Protein AF-A0A2M7KFG4-F1 (afdb_monomer)

Foldseek 3Di:
DDKDKDWAADPDWFAAQPPGIQGTKIKMKDWWAWPVGDIFIFIFIGSRPCSVVLRCCLPPQLVVVQFFDWLLCLVVSLVVQCVSCVVVCPDDSSPRSSRRVSRRSLRSVCVVVVHDSCVVVPVPDPDDQDEDEGRCAPPDLVVVLVVVVVVVVVVHQEYEDEDNDQAVVVVQVSLVVNDVSSDLRGAYAYENPQDQHAHDPDRDRDDHPLSHPDYDHPDDDDDDDDDPDNDDPDPPDPPPPPPDPPDDDPDPPTIGID

Solvent-accessible surface area (backbone atoms only — not comparable to full-atom values): 15102 Å² total; per-residue (Å²): 90,50,75,50,70,44,78,47,74,45,100,56,78,33,30,49,61,70,81,45,78,30,55,33,34,19,40,34,40,31,40,40,34,31,81,83,75,48,73,10,58,14,50,40,69,36,77,57,65,59,37,70,60,26,50,46,46,36,62,70,59,47,45,69,73,44,50,69,38,66,58,67,50,58,66,61,50,51,53,48,52,53,60,73,41,40,95,79,35,92,38,71,56,47,43,49,38,51,47,12,50,51,39,10,47,52,40,33,52,23,63,75,66,75,42,63,61,58,53,80,76,68,50,90,56,97,73,78,93,64,58,51,76,50,58,48,51,82,53,55,68,70,61,46,53,54,52,51,52,53,45,45,75,73,68,44,53,22,40,31,43,42,34,44,50,87,34,35,63,60,43,52,52,49,51,48,55,49,43,65,70,59,54,83,82,43,46,38,30,44,34,26,73,56,45,82,50,31,36,71,95,42,98,47,78,76,83,74,69,92,80,50,76,46,74,80,20,74,82,79,84,85,80,92,87,84,79,79,83,76,88,63,89,69,82,84,71,84,74,77,76,75,81,69,82,80,76,84,71,93,72,83,74,75,44,36,30,60

pLDDT: mean 80.14, std 25.16, range [22.73, 98.56]

Sequence (258 aa):
MESTCYRVPLAEPLADSRHGVHTHFELVVVKVHTGHGRLGVGYTYPGGKGGRALHQVLVHDLAPALIGKAGDDIQGLWDFMNWHVHYVGRGGLAGFAVSALDLALWDLRAKVRDEPLWRLLGGAGKSVMTYAGLIDLHYPLERHLQAVARELARGHTGLKIKLGRECLEDDLARARAIRDFVGRDADFMVEANRDIVKSCGSGSQAAIPRDCSWDSASGAGKPSTNRVPSRSRGTWRPSVARLLPCSRRPGAYRWRLC

Nearest PDB structures (foldseek):
  5xd9-assembly1_A-2  TM=9.962E-01  e=5.989E-22  Vibrio sp. EJY3
  5xd8-assembly1_B  TM=9.961E-01  e=1.767E-21  Vibrio sp. EJY3
  5xd7-assembly1_A-2  TM=9.884E-01  e=1.510E-19  Vibrio sp. EJY3
  5xd8-assembly1_A  TM=9.900E-01  e=8.476E-18  Vibrio sp. EJY3
  3ck5-assembly1_A  TM=9.758E-01  e=5.910E-18  Streptomyces coelicolor A3(2)

Secondary structure (DSSP, 8-state):
-EEEEEEEEEEEEEEETTTEEEEEEEEEEEEEEBTTS-EEEEEE--SSSSHHHHHHIIIIIIHHHHTTSBSS-HHHHHHHHHHHTGGG-SSHHHHHHHHHHHHHHHHHHHHHHT--HHHHTT-S-S-----EE--BTT--HHHHHHHHHHHHHTT--EEEEE---S-HHHHHHHHHHHHHHTTTTSEEEEE-TT--PPBTTBSPPPPPPTT-SEES-SS--S-SS-------SS---------------S-----BB-

Structure (mmCIF, N/CA/C/O backbone):
data_AF-A0A2M7KFG4-F1
#
_entry.id   AF-A0A2M7KFG4-F1
#
loop_
_atom_site.group_PDB
_atom_site.id
_atom_site.type_symbol
_atom_site.label_atom_id
_atom_site.label_alt_id
_atom_site.label_comp_id
_atom_site.label_asym_id
_atom_site.label_entity_id
_atom_site.label_seq_id
_atom_site.pdbx_PDB_ins_code
_atom_site.Cartn_x
_atom_site.Cartn_y
_atom_site.Cartn_z
_atom_site.occupancy
_atom_site.B_iso_or_equiv
_atom_site.auth_seq_id
_atom_site.auth_comp_id
_atom_site.auth_asym_id
_atom_site.auth_atom_id
_atom_site.pdbx_PDB_model_num
ATOM 1 N N . MET A 1 1 ? -4.629 -1.067 22.058 1.00 90.31 1 MET A N 1
ATOM 2 C CA . MET A 1 1 ? -4.116 -0.974 20.663 1.00 90.31 1 MET A CA 1
ATOM 3 C C . MET A 1 1 ? -2.625 -1.298 20.626 1.00 90.31 1 MET A C 1
ATOM 5 O O . MET A 1 1 ? -1.903 -0.810 21.484 1.00 90.31 1 MET A O 1
ATOM 9 N N . GLU A 1 2 ? -2.155 -2.063 19.636 1.00 94.19 2 GLU A N 1
ATOM 10 C CA . GLU A 1 2 ? -0.726 -2.355 19.416 1.00 94.19 2 GLU A CA 1
ATOM 11 C C . GLU A 1 2 ? -0.285 -1.875 18.027 1.00 94.19 2 GLU A C 1
ATOM 13 O O . GLU A 1 2 ? -1.057 -1.922 17.067 1.00 94.19 2 GLU A O 1
ATOM 18 N N . SER A 1 3 ? 0.969 -1.443 17.894 1.00 96.56 3 SER A N 1
ATOM 19 C CA . SER A 1 3 ? 1.568 -1.092 16.606 1.00 96.56 3 SER A CA 1
ATOM 20 C C . SER A 1 3 ? 2.980 -1.661 16.519 1.00 96.56 3 SER A C 1
ATOM 22 O O . SER A 1 3 ? 3.713 -1.666 17.506 1.00 96.56 3 SER A O 1
ATOM 24 N N . THR A 1 4 ? 3.379 -2.148 15.348 1.00 97.81 4 THR A N 1
ATOM 25 C CA . THR A 1 4 ? 4.731 -2.669 15.116 1.00 97.81 4 THR A CA 1
ATOM 26 C C . THR A 1 4 ? 5.225 -2.236 13.748 1.00 97.81 4 THR A C 1
ATOM 28 O O . THR A 1 4 ? 4.506 -2.355 12.759 1.00 97.81 4 THR A O 1
ATOM 31 N N . CYS A 1 5 ? 6.462 -1.741 13.692 1.00 98.00 5 CYS A N 1
ATOM 32 C CA . CYS A 1 5 ? 7.136 -1.360 12.458 1.00 98.00 5 CYS A CA 1
ATOM 33 C C . CYS A 1 5 ? 8.184 -2.413 12.085 1.00 98.00 5 CYS A C 1
ATOM 35 O O . CYS A 1 5 ? 9.161 -2.611 12.807 1.00 98.00 5 CYS A O 1
ATOM 37 N N . TYR A 1 6 ? 8.006 -3.044 10.932 1.00 98.06 6 TYR A N 1
ATOM 38 C CA . TYR A 1 6 ? 8.938 -3.995 10.343 1.00 98.06 6 TYR A CA 1
ATOM 39 C C . TYR A 1 6 ? 9.753 -3.335 9.239 1.00 98.06 6 TYR A C 1
ATOM 41 O O . TYR A 1 6 ? 9.264 -2.467 8.517 1.00 98.06 6 TYR A O 1
ATOM 49 N N . ARG A 1 7 ? 10.986 -3.809 9.074 1.00 97.94 7 ARG A N 1
ATOM 50 C CA . ARG A 1 7 ? 11.840 -3.504 7.930 1.00 97.94 7 ARG A CA 1
ATOM 51 C C . ARG A 1 7 ? 12.059 -4.799 7.160 1.00 97.94 7 ARG A C 1
ATOM 53 O O . ARG A 1 7 ? 12.729 -5.696 7.663 1.00 97.94 7 ARG A O 1
ATOM 60 N N . VAL A 1 8 ? 11.465 -4.902 5.978 1.00 98.06 8 VAL A N 1
ATOM 61 C CA . VAL A 1 8 ? 11.432 -6.140 5.195 1.00 98.06 8 VAL A CA 1
ATOM 62 C C . VAL A 1 8 ? 12.410 -6.017 4.026 1.00 98.06 8 VAL A C 1
ATOM 64 O O . VAL A 1 8 ? 12.208 -5.145 3.175 1.00 98.06 8 VAL A O 1
ATOM 67 N N . PRO A 1 9 ? 13.483 -6.831 3.973 1.00 97.94 9 PRO A N 1
ATOM 68 C CA . PRO A 1 9 ? 14.440 -6.776 2.875 1.00 97.94 9 PRO A CA 1
ATOM 69 C C . PRO A 1 9 ? 13.782 -7.223 1.568 1.00 97.94 9 PRO A C 1
ATOM 71 O O . PRO A 1 9 ? 12.980 -8.157 1.549 1.00 97.94 9 PRO A O 1
ATOM 74 N N . LEU A 1 10 ? 14.134 -6.556 0.470 1.00 96.50 10 LEU A N 1
ATOM 75 C CA . LEU A 1 10 ? 13.794 -7.034 -0.865 1.00 96.50 10 LEU A CA 1
ATOM 76 C C . LEU A 1 10 ? 14.795 -8.118 -1.270 1.00 96.50 10 LEU A C 1
ATOM 78 O O . LEU A 1 10 ? 15.966 -8.053 -0.898 1.00 96.50 10 LEU A O 1
ATOM 82 N N . ALA A 1 11 ? 14.339 -9.093 -2.058 1.00 94.19 11 ALA A N 1
ATOM 83 C CA . ALA A 1 11 ? 15.216 -10.133 -2.602 1.00 94.19 11 ALA A CA 1
ATOM 84 C C . ALA A 1 11 ? 16.343 -9.540 -3.465 1.00 94.19 11 ALA A C 1
ATOM 86 O O . ALA A 1 11 ? 17.420 -10.117 -3.573 1.00 94.19 11 ALA A O 1
ATOM 87 N N . GLU A 1 12 ? 16.095 -8.369 -4.051 1.00 92.94 12 GLU A N 1
ATOM 88 C CA . GLU A 1 12 ? 17.056 -7.615 -4.837 1.00 92.94 12 GLU A CA 1
ATOM 89 C C . GLU A 1 12 ? 16.737 -6.113 -4.832 1.00 92.94 12 GLU A C 1
ATOM 91 O O . GLU A 1 12 ? 15.594 -5.729 -4.558 1.00 92.94 12 GLU A O 1
ATOM 96 N N . PRO A 1 13 ? 17.719 -5.246 -5.144 1.00 94.50 13 PRO A N 1
ATOM 97 C CA . PRO A 1 13 ? 17.475 -3.820 -5.293 1.00 94.50 13 PRO A CA 1
ATOM 98 C C . PRO A 1 13 ? 16.527 -3.508 -6.459 1.00 94.50 13 PRO A C 1
ATOM 100 O O . PRO A 1 13 ? 16.706 -4.006 -7.571 1.00 94.50 13 PRO A O 1
ATOM 103 N N . LEU A 1 14 ? 15.553 -2.636 -6.210 1.00 94.62 14 LEU A N 1
ATOM 104 C CA . LEU A 1 14 ? 14.582 -2.150 -7.194 1.00 94.62 14 LEU A CA 1
ATOM 105 C C . LEU A 1 14 ? 14.729 -0.640 -7.365 1.00 94.62 14 LEU A C 1
ATOM 107 O O . LEU A 1 14 ? 15.026 0.047 -6.393 1.00 94.62 14 LEU A O 1
ATOM 111 N N . ALA A 1 15 ? 14.510 -0.101 -8.562 1.00 92.75 15 ALA A N 1
ATOM 112 C CA . ALA A 1 15 ? 14.671 1.332 -8.801 1.00 92.75 15 ALA A CA 1
ATOM 113 C C . ALA A 1 15 ? 13.635 1.906 -9.769 1.00 92.75 15 ALA A C 1
ATOM 115 O O . ALA A 1 15 ? 13.220 1.252 -10.730 1.00 92.75 15 ALA A O 1
ATOM 116 N N . ASP A 1 16 ? 13.258 3.156 -9.515 1.00 90.50 16 ASP A N 1
ATOM 117 C CA . ASP A 1 16 ? 12.475 3.988 -10.423 1.00 90.50 16 ASP A CA 1
ATOM 118 C C . ASP A 1 16 ? 13.087 5.390 -10.556 1.00 90.50 16 ASP A C 1
ATOM 120 O O . ASP A 1 16 ? 14.100 5.701 -9.927 1.00 90.50 16 ASP A O 1
ATOM 124 N N . SER A 1 17 ? 12.483 6.232 -11.393 1.00 86.69 17 SER A N 1
ATOM 125 C CA . SER A 1 17 ? 13.057 7.518 -11.801 1.00 86.69 17 SER A CA 1
ATOM 126 C C . SER A 1 17 ? 13.076 8.579 -10.699 1.00 86.69 17 SER A C 1
ATOM 128 O O . SER A 1 17 ? 13.797 9.566 -10.816 1.00 86.69 17 SER A O 1
ATOM 130 N N . ARG A 1 18 ? 12.303 8.417 -9.613 1.00 87.75 18 ARG A N 1
ATOM 131 C CA . ARG A 1 18 ? 12.135 9.471 -8.592 1.00 87.75 18 ARG A CA 1
ATOM 132 C C . ARG A 1 18 ? 12.424 9.038 -7.167 1.00 87.75 18 ARG A C 1
ATOM 134 O O . ARG A 1 18 ? 12.812 9.874 -6.354 1.00 87.75 18 ARG A O 1
ATOM 141 N N . HIS A 1 19 ? 12.239 7.769 -6.841 1.00 90.38 19 HIS A N 1
ATOM 142 C CA . HIS A 1 19 ? 12.382 7.276 -5.473 1.00 90.38 19 HIS A CA 1
ATOM 143 C C . HIS A 1 19 ? 13.766 6.673 -5.193 1.00 90.38 19 HIS A C 1
ATOM 145 O O . HIS A 1 19 ? 14.098 6.420 -4.029 1.00 90.38 19 HIS A O 1
ATOM 151 N N . GLY A 1 20 ? 14.599 6.540 -6.232 1.00 90.88 20 GLY A N 1
ATOM 152 C CA . GLY A 1 20 ? 15.947 5.991 -6.151 1.00 90.88 20 GLY A CA 1
ATOM 153 C C . GLY A 1 20 ? 15.939 4.470 -6.016 1.00 90.88 20 GLY A C 1
ATOM 154 O O . GLY A 1 20 ? 15.022 3.796 -6.480 1.00 90.88 20 GLY A O 1
ATOM 155 N N . VAL A 1 21 ? 16.982 3.927 -5.385 1.00 94.12 21 VAL A N 1
ATOM 156 C CA . VAL A 1 21 ? 17.130 2.482 -5.175 1.00 94.12 21 VAL A CA 1
ATOM 157 C C . VAL A 1 21 ? 16.485 2.060 -3.853 1.00 94.12 21 VAL A C 1
ATOM 159 O O . VAL A 1 21 ? 16.851 2.533 -2.776 1.00 94.12 21 VAL A O 1
ATOM 162 N N . HIS A 1 22 ? 15.564 1.109 -3.937 1.00 95.94 22 HIS A N 1
ATOM 163 C CA . HIS A 1 22 ? 14.922 0.429 -2.825 1.00 95.94 22 HIS A CA 1
ATOM 164 C C . HIS A 1 22 ? 15.618 -0.904 -2.561 1.00 95.94 22 HIS A C 1
ATOM 166 O O . HIS A 1 22 ? 15.690 -1.758 -3.438 1.00 95.94 22 HIS A O 1
ATOM 172 N N . THR A 1 23 ? 16.092 -1.109 -1.335 1.00 97.00 23 THR A N 1
ATOM 173 C CA . THR A 1 23 ? 16.670 -2.390 -0.873 1.00 97.00 23 THR A CA 1
ATOM 174 C C . THR A 1 23 ? 15.774 -3.115 0.129 1.00 97.00 23 THR A C 1
ATOM 176 O O . THR A 1 23 ? 16.009 -4.263 0.489 1.00 97.00 23 THR A O 1
ATOM 179 N N . HIS A 1 24 ? 14.752 -2.423 0.618 1.00 97.88 24 HIS A N 1
ATOM 180 C CA . HIS A 1 24 ? 13.790 -2.890 1.600 1.00 97.88 24 HIS A CA 1
ATOM 181 C C . HIS A 1 24 ? 12.546 -2.004 1.516 1.00 97.88 24 HIS A C 1
ATOM 183 O O . HIS A 1 24 ? 12.608 -0.886 0.996 1.00 97.88 24 HIS A O 1
ATOM 189 N N . PHE A 1 25 ? 11.443 -2.473 2.084 1.00 97.81 25 PHE A N 1
ATOM 190 C CA . PHE A 1 25 ? 10.299 -1.631 2.415 1.00 97.81 25 PHE A CA 1
ATOM 191 C C . PHE A 1 25 ? 10.039 -1.685 3.920 1.00 97.81 25 PHE A C 1
ATOM 193 O O . PHE A 1 25 ? 10.549 -2.555 4.633 1.00 97.81 25 PHE A O 1
ATOM 200 N N . GLU A 1 26 ? 9.279 -0.723 4.421 1.00 98.25 26 GLU A N 1
ATOM 201 C CA . GLU A 1 26 ? 8.802 -0.740 5.797 1.00 98.25 26 GLU A CA 1
ATOM 202 C C . GLU A 1 26 ? 7.341 -1.194 5.797 1.00 98.25 26 GLU A C 1
ATOM 204 O O . GLU A 1 26 ? 6.572 -0.832 4.910 1.00 98.25 26 GLU A O 1
ATOM 209 N N . LEU A 1 27 ? 6.952 -1.992 6.785 1.00 98.56 27 LEU A N 1
ATOM 210 C CA . LEU A 1 27 ? 5.573 -2.425 6.987 1.00 98.56 27 LEU A CA 1
ATOM 211 C C . LEU A 1 27 ? 5.178 -2.057 8.407 1.00 98.56 27 LEU A C 1
ATOM 213 O O . LEU A 1 27 ? 5.772 -2.559 9.357 1.00 98.56 27 LEU A O 1
ATOM 217 N N . VAL A 1 28 ? 4.176 -1.200 8.560 1.00 98.44 28 VAL A N 1
ATOM 218 C CA . VAL A 1 28 ? 3.631 -0.877 9.878 1.00 98.44 28 VAL A CA 1
ATOM 219 C C . VAL A 1 28 ? 2.289 -1.557 10.032 1.00 98.44 28 VAL A C 1
ATOM 221 O O . VAL A 1 28 ? 1.363 -1.277 9.277 1.00 98.44 28 VAL A O 1
ATOM 224 N N . VAL A 1 29 ? 2.203 -2.455 11.008 1.00 98.56 29 VAL A N 1
ATOM 225 C CA . VAL A 1 29 ? 0.996 -3.210 11.347 1.00 98.56 29 VAL A CA 1
ATOM 226 C C . VAL A 1 29 ? 0.375 -2.597 12.594 1.00 98.56 29 VAL A C 1
ATOM 228 O O . VAL A 1 29 ? 1.083 -2.267 13.548 1.00 98.56 29 VAL A O 1
ATOM 231 N N . VAL A 1 30 ? -0.945 -2.448 12.587 1.00 98.19 30 VAL A N 1
ATOM 232 C CA . VAL A 1 30 ? -1.737 -1.965 13.718 1.00 98.19 30 VAL A CA 1
ATOM 233 C C . VAL A 1 30 ? -2.758 -3.023 14.091 1.00 98.19 30 VAL A C 1
ATOM 235 O O . VAL A 1 30 ? -3.491 -3.524 13.238 1.00 98.19 30 VAL A O 1
ATOM 238 N N . LYS A 1 31 ? -2.809 -3.349 15.379 1.00 97.94 31 LYS A N 1
ATOM 239 C CA . LYS A 1 31 ? -3.786 -4.254 15.970 1.00 97.94 31 LYS A CA 1
ATOM 240 C C . LYS A 1 31 ? -4.701 -3.480 16.903 1.00 97.94 31 LYS A C 1
ATOM 242 O O . LYS A 1 31 ? -4.252 -2.813 17.839 1.00 97.94 31 LYS A O 1
ATOM 247 N N . VAL A 1 32 ? -5.997 -3.587 16.658 1.00 96.44 32 VAL A N 1
ATOM 248 C CA . VAL A 1 32 ? -7.034 -2.922 17.442 1.00 96.44 32 VAL A CA 1
ATOM 249 C C . VAL A 1 32 ? -7.834 -3.983 18.177 1.00 96.44 32 VAL A C 1
ATOM 251 O O . VAL A 1 32 ? -8.450 -4.848 17.554 1.00 96.44 32 VAL A O 1
ATOM 254 N N . HIS A 1 33 ? -7.818 -3.913 19.504 1.00 95.06 33 HIS A N 1
ATOM 255 C CA . HIS A 1 33 ? -8.568 -4.821 20.356 1.00 95.06 33 HIS A CA 1
ATOM 256 C C . HIS A 1 33 ? -9.869 -4.152 20.780 1.00 95.06 33 HIS A C 1
ATOM 258 O O . HIS A 1 33 ? -9.944 -2.938 20.966 1.00 95.06 33 HIS A O 1
ATOM 264 N N . THR A 1 34 ? -10.910 -4.957 20.931 1.00 91.25 34 THR A N 1
ATOM 265 C CA . THR A 1 34 ? -12.163 -4.514 21.544 1.00 91.25 34 THR A CA 1
ATOM 266 C C . THR A 1 34 ? -12.280 -5.064 22.959 1.00 91.25 34 THR A C 1
ATOM 268 O O . THR A 1 34 ? -11.714 -6.116 23.263 1.00 91.25 34 THR A O 1
ATOM 271 N N . GLY A 1 35 ? -13.102 -4.426 23.795 1.00 86.62 35 GLY A N 1
ATOM 272 C CA . GLY A 1 35 ? -13.391 -4.913 25.153 1.00 86.62 35 GLY A CA 1
ATOM 273 C C . GLY A 1 35 ? -14.029 -6.310 25.215 1.00 86.62 35 GLY A C 1
ATOM 274 O O . GLY A 1 35 ? -14.057 -6.925 26.273 1.00 86.62 35 GLY A O 1
ATOM 275 N N . HIS A 1 36 ? -14.507 -6.841 24.084 1.00 83.12 36 HIS A N 1
ATOM 276 C CA . HIS A 1 36 ? -15.058 -8.196 23.962 1.00 83.12 36 HIS A CA 1
ATOM 277 C C . HIS A 1 36 ? -14.069 -9.193 23.330 1.00 83.12 36 HIS A C 1
ATOM 279 O O . HIS A 1 36 ? -14.477 -10.230 22.809 1.00 83.12 36 HIS A O 1
ATOM 285 N N . GLY A 1 37 ? -12.772 -8.867 23.306 1.00 88.88 37 GLY A N 1
ATOM 286 C CA . GLY A 1 37 ? -11.713 -9.766 22.837 1.00 88.88 37 GLY A CA 1
ATOM 287 C C . GLY A 1 37 ? -11.613 -9.935 21.315 1.00 88.88 37 GLY A C 1
ATOM 288 O O . GLY A 1 37 ? -10.827 -10.753 20.846 1.00 88.88 37 GLY A O 1
ATOM 289 N N . ARG A 1 38 ? -12.378 -9.179 20.511 1.00 93.50 38 ARG A N 1
ATOM 290 C CA . ARG A 1 38 ? -12.198 -9.149 19.044 1.00 93.50 38 ARG A CA 1
ATOM 291 C C . ARG A 1 38 ? -10.942 -8.366 18.665 1.00 93.50 38 ARG A C 1
ATOM 293 O O . ARG A 1 38 ? -10.623 -7.377 19.324 1.00 93.50 38 ARG A O 1
ATOM 300 N N . LEU A 1 39 ? -10.303 -8.787 17.572 1.00 96.50 39 LEU A N 1
ATOM 301 C CA . LEU A 1 39 ? -9.069 -8.215 17.031 1.00 96.50 39 LEU A CA 1
ATOM 302 C C . LEU A 1 39 ? -9.236 -7.808 15.560 1.00 96.50 39 LEU A C 1
ATOM 304 O O . LEU A 1 39 ? -9.535 -8.651 14.706 1.00 96.50 39 LEU A O 1
ATOM 308 N N . GLY A 1 40 ? -8.963 -6.534 15.286 1.00 97.25 40 GLY A N 1
ATOM 309 C CA . GLY A 1 40 ? -8.760 -5.967 13.954 1.00 97.25 40 GLY A CA 1
ATOM 310 C C . GLY A 1 40 ? -7.302 -5.786 13.631 1.00 97.25 40 GLY A C 1
ATOM 311 O O . GLY A 1 40 ? -6.529 -5.391 14.502 1.00 97.25 40 GLY A O 1
ATOM 312 N N . VAL A 1 41 ? -6.939 -6.022 12.381 1.00 98.44 41 VAL A N 1
ATOM 313 C CA . VAL A 1 41 ? -5.585 -5.839 11.881 1.00 98.44 41 VAL A CA 1
ATOM 314 C C . VAL A 1 41 ? -5.631 -4.962 10.643 1.00 98.44 41 VAL A C 1
ATOM 316 O O . VAL A 1 41 ? -6.318 -5.265 9.672 1.00 98.44 41 VAL A O 1
ATOM 319 N N . GLY A 1 42 ? -4.874 -3.877 10.684 1.00 98.44 42 GLY A N 1
ATOM 320 C CA . GLY A 1 42 ? -4.643 -2.997 9.550 1.00 98.44 42 GLY A CA 1
ATOM 321 C C . GLY A 1 42 ? -3.154 -2.771 9.359 1.00 98.44 42 GLY A C 1
ATOM 322 O O . GLY A 1 42 ? -2.337 -3.123 10.214 1.00 98.44 42 GLY A O 1
ATOM 323 N N . TYR A 1 43 ? -2.778 -2.221 8.212 1.00 98.56 43 TYR A N 1
ATOM 324 C CA . TYR A 1 43 ? -1.377 -1.978 7.906 1.00 98.56 43 TYR A CA 1
ATOM 325 C C . TYR A 1 43 ? -1.197 -0.831 6.920 1.00 98.56 43 TYR A C 1
ATOM 327 O O . TYR A 1 43 ? -2.122 -0.417 6.228 1.00 98.56 43 TYR A O 1
ATOM 335 N N . THR A 1 44 ? 0.028 -0.333 6.838 1.00 98.38 44 THR A N 1
ATOM 336 C CA . THR A 1 44 ? 0.476 0.568 5.779 1.00 98.38 44 THR A CA 1
ATOM 337 C C . THR A 1 44 ? 1.946 0.305 5.471 1.00 98.38 44 THR A C 1
ATOM 339 O O . THR A 1 44 ? 2.640 -0.326 6.273 1.00 98.38 44 THR A O 1
ATOM 342 N N . TYR A 1 45 ? 2.431 0.741 4.309 1.00 97.62 45 TYR A N 1
ATOM 343 C CA . TYR A 1 45 ? 3.785 0.408 3.866 1.00 97.62 45 TYR A CA 1
ATOM 344 C C . TYR A 1 45 ? 4.460 1.572 3.114 1.00 97.62 45 TYR A C 1
ATOM 346 O O . TYR A 1 45 ? 4.118 1.877 1.971 1.00 97.62 45 TYR A O 1
ATOM 354 N N . PRO A 1 46 ? 5.428 2.268 3.730 1.00 95.75 46 PRO A N 1
ATOM 355 C CA . PRO A 1 46 ? 6.333 3.130 2.987 1.00 95.75 46 PRO A CA 1
ATOM 356 C C . PRO A 1 46 ? 7.423 2.320 2.269 1.00 95.75 46 PRO A C 1
ATOM 358 O O . PRO A 1 46 ? 7.881 1.281 2.744 1.00 95.75 46 PRO A O 1
ATOM 361 N N . GLY A 1 47 ? 7.930 2.851 1.152 1.00 94.31 47 GLY A N 1
ATOM 362 C CA . GLY A 1 47 ? 8.996 2.237 0.343 1.00 94.31 47 GLY A CA 1
ATOM 363 C C . GLY A 1 47 ? 10.403 2.253 0.967 1.00 94.31 47 GLY A C 1
ATOM 364 O O . GLY A 1 47 ? 11.381 2.330 0.228 1.00 94.31 47 GLY A O 1
ATOM 365 N N . GLY A 1 48 ? 10.515 2.238 2.301 1.00 94.81 48 GLY A N 1
ATOM 366 C CA . GLY A 1 48 ? 11.785 2.194 3.043 1.00 94.81 48 GLY A CA 1
ATOM 367 C C . GLY A 1 48 ? 12.134 3.459 3.837 1.00 94.81 48 GLY A C 1
ATOM 368 O O . GLY A 1 48 ? 13.225 3.542 4.397 1.00 94.81 48 GLY A O 1
ATOM 369 N N . LYS A 1 49 ? 11.254 4.468 3.861 1.00 96.19 49 LYS A N 1
ATOM 370 C CA . LYS A 1 49 ? 11.457 5.717 4.612 1.00 96.19 49 LYS A CA 1
ATOM 371 C C . LYS A 1 49 ? 10.164 6.137 5.307 1.00 96.19 49 LYS A C 1
ATOM 373 O O . LYS A 1 49 ? 9.129 6.261 4.657 1.00 96.19 49 LYS A O 1
ATOM 378 N N . GLY A 1 50 ? 10.253 6.473 6.592 1.00 96.81 50 GLY A N 1
ATOM 379 C CA . GLY A 1 50 ? 9.165 7.098 7.352 1.00 96.81 50 GLY A CA 1
ATOM 380 C C . GLY A 1 50 ? 8.319 6.143 8.196 1.00 96.81 50 GLY A C 1
ATOM 381 O O . GLY A 1 50 ? 7.524 6.622 8.999 1.00 96.81 50 GLY A O 1
ATOM 382 N N . GLY A 1 51 ? 8.519 4.827 8.105 1.00 97.31 51 GLY A N 1
ATOM 383 C CA . GLY A 1 51 ? 7.798 3.820 8.888 1.00 97.31 51 GLY A CA 1
ATOM 384 C C . GLY A 1 51 ? 7.953 4.020 10.395 1.00 97.31 51 GLY A C 1
ATOM 385 O O . GLY A 1 51 ? 6.961 4.015 11.120 1.00 97.31 51 GLY A O 1
ATOM 386 N N . ARG A 1 52 ? 9.172 4.310 10.873 1.00 96.56 52 ARG A N 1
ATOM 387 C CA . ARG A 1 52 ? 9.406 4.640 12.294 1.00 96.56 52 ARG A CA 1
ATOM 388 C C . ARG A 1 52 ? 8.675 5.907 12.740 1.00 96.56 52 ARG A C 1
ATOM 390 O O . ARG A 1 52 ? 8.053 5.898 13.794 1.00 96.56 52 ARG A O 1
ATOM 397 N N . ALA A 1 53 ? 8.732 6.976 11.947 1.00 97.06 53 ALA A N 1
ATOM 398 C CA . ALA A 1 53 ? 8.070 8.241 12.273 1.00 97.06 53 ALA A CA 1
ATOM 399 C C . ALA A 1 53 ? 6.543 8.080 12.291 1.00 97.06 53 ALA A C 1
ATOM 401 O O . ALA A 1 53 ? 5.876 8.515 13.223 1.00 97.06 53 ALA A O 1
ATOM 402 N N . LEU A 1 54 ? 5.999 7.362 11.311 1.00 96.19 54 LEU A N 1
ATOM 403 C CA . LEU A 1 54 ? 4.596 6.974 11.278 1.00 96.19 54 LEU A CA 1
ATOM 404 C C . LEU A 1 54 ? 4.181 6.148 12.501 1.00 96.19 54 LEU A C 1
ATOM 406 O O . LEU A 1 54 ? 3.122 6.382 13.078 1.00 96.19 54 LEU A O 1
ATOM 410 N N . HIS A 1 55 ? 5.009 5.186 12.905 1.00 97.38 55 HIS A N 1
ATOM 411 C CA . HIS A 1 55 ? 4.747 4.381 14.091 1.00 97.38 55 HIS A CA 1
ATOM 412 C C . HIS A 1 55 ? 4.658 5.250 15.357 1.00 97.38 55 HIS A C 1
ATOM 414 O O . HIS A 1 55 ? 3.803 4.993 16.200 1.00 97.38 55 HIS A O 1
ATOM 420 N N . GLN A 1 56 ? 5.456 6.319 15.460 1.00 97.31 56 GLN A N 1
ATOM 421 C CA . GLN A 1 56 ? 5.338 7.273 16.569 1.00 97.31 56 GLN A CA 1
ATOM 422 C C . GLN A 1 56 ? 4.007 8.037 16.542 1.00 97.31 56 GLN A C 1
ATOM 424 O O . GLN A 1 56 ? 3.369 8.133 17.585 1.00 97.31 56 GLN A O 1
ATOM 429 N N . VAL A 1 57 ? 3.535 8.483 15.369 1.00 97.38 57 VAL A N 1
ATOM 430 C CA . VAL A 1 57 ? 2.208 9.125 15.233 1.00 97.38 57 VAL A CA 1
ATOM 431 C C . VAL A 1 57 ? 1.090 8.184 15.690 1.00 97.38 57 VAL A C 1
ATOM 433 O O . VAL A 1 57 ? 0.161 8.583 16.391 1.00 97.38 57 VAL A O 1
ATOM 436 N N . LEU A 1 58 ? 1.186 6.900 15.334 1.00 97.75 58 LEU A N 1
ATOM 437 C CA . LEU A 1 58 ? 0.229 5.893 15.788 1.00 97.75 58 LEU A CA 1
ATOM 438 C C . LEU A 1 58 ? 0.234 5.755 17.311 1.00 97.75 58 LEU A C 1
ATOM 440 O O . LEU A 1 58 ? -0.831 5.811 17.916 1.00 97.75 58 LEU A O 1
ATOM 444 N N . VAL A 1 59 ? 1.405 5.565 17.922 1.00 97.12 59 VAL A N 1
ATOM 445 C CA . VAL A 1 59 ? 1.536 5.267 19.358 1.00 97.12 59 VAL A CA 1
ATOM 446 C C . VAL A 1 59 ? 1.212 6.471 20.240 1.00 97.12 59 VAL A C 1
ATOM 448 O O . VAL A 1 59 ? 0.534 6.304 21.251 1.00 97.12 59 VAL A O 1
ATOM 451 N N . HIS A 1 60 ? 1.691 7.660 19.876 1.00 97.12 60 HIS A N 1
ATOM 452 C CA . HIS A 1 60 ? 1.636 8.833 20.747 1.00 97.12 60 HIS A CA 1
ATOM 453 C C . HIS A 1 60 ? 0.442 9.745 20.474 1.00 97.12 60 HIS A C 1
ATOM 455 O O . HIS A 1 60 ? -0.110 10.288 21.428 1.00 97.12 60 HIS A O 1
ATOM 461 N N . ASP A 1 61 ? 0.001 9.861 19.219 1.00 97.25 61 ASP A N 1
ATOM 462 C CA . ASP A 1 61 ? -1.049 10.819 18.857 1.00 97.25 61 ASP A CA 1
ATOM 463 C C . ASP A 1 61 ? -2.406 10.126 18.675 1.00 97.25 61 ASP A C 1
ATOM 465 O O . ASP A 1 61 ? -3.416 10.552 19.230 1.00 97.25 61 ASP A O 1
ATOM 469 N N . LEU A 1 62 ? -2.456 9.018 17.925 1.00 97.25 62 LEU A N 1
ATOM 470 C CA . LEU A 1 62 ? -3.733 8.390 17.561 1.00 97.25 62 LEU A CA 1
ATOM 471 C C . LEU A 1 62 ? -4.221 7.340 18.567 1.00 97.25 62 LEU A C 1
ATOM 473 O O . LEU A 1 62 ? -5.412 7.321 18.879 1.00 97.25 62 LEU A O 1
ATOM 477 N N . ALA A 1 63 ? -3.345 6.474 19.093 1.00 96.25 63 ALA A N 1
ATOM 478 C CA . ALA A 1 63 ? -3.755 5.418 20.027 1.00 96.25 63 ALA A CA 1
ATOM 479 C C . ALA A 1 63 ? -4.487 5.974 21.256 1.00 96.25 63 ALA A C 1
ATOM 481 O O . ALA A 1 63 ? -5.613 5.537 21.516 1.00 96.25 63 ALA A O 1
ATOM 482 N N . PRO A 1 64 ? -3.914 6.948 21.994 1.00 96.50 64 PRO A N 1
ATOM 483 C CA . PRO A 1 64 ? -4.527 7.439 23.224 1.00 96.50 64 PRO A CA 1
ATOM 484 C C . PRO A 1 64 ? -5.870 8.119 22.956 1.00 96.50 64 PRO A C 1
ATOM 486 O O . PRO A 1 64 ? -6.801 7.994 23.747 1.00 96.50 64 PRO A O 1
ATOM 489 N N . ALA A 1 65 ? -5.993 8.786 21.806 1.00 96.25 65 ALA A N 1
ATOM 490 C CA . ALA A 1 65 ? -7.208 9.471 21.397 1.00 96.25 65 ALA A CA 1
ATOM 491 C C . ALA A 1 65 ? -8.348 8.514 21.014 1.00 96.25 65 ALA A C 1
ATOM 493 O O . ALA A 1 65 ? -9.508 8.921 21.040 1.00 96.25 65 ALA A O 1
ATOM 494 N N . LEU A 1 66 ? -8.050 7.264 20.644 1.00 95.12 66 LEU A N 1
ATOM 495 C CA . LEU A 1 66 ? -9.043 6.286 20.190 1.00 95.12 66 LEU A CA 1
ATOM 496 C C . LEU A 1 66 ? -9.513 5.319 21.280 1.00 95.12 66 LEU A C 1
ATOM 498 O O . LEU A 1 66 ? -10.629 4.802 21.183 1.00 95.12 66 LEU A O 1
ATOM 502 N N . ILE A 1 67 ? -8.704 5.079 22.314 1.00 94.62 67 ILE A N 1
ATOM 503 C CA . ILE A 1 67 ? -9.065 4.181 23.419 1.00 94.62 67 ILE A CA 1
ATOM 504 C C . ILE A 1 67 ? -10.378 4.640 24.073 1.00 94.62 67 ILE A C 1
ATOM 506 O O . ILE A 1 67 ? -10.619 5.821 24.316 1.00 94.62 67 ILE A O 1
ATOM 510 N N . GLY A 1 68 ? -11.270 3.685 24.333 1.00 92.44 68 GLY A N 1
ATOM 511 C CA . GLY A 1 68 ? -12.572 3.909 24.957 1.00 92.44 68 GLY A CA 1
ATOM 512 C C . GLY A 1 68 ? -13.679 4.391 24.013 1.00 92.44 68 GLY A C 1
ATOM 513 O O . 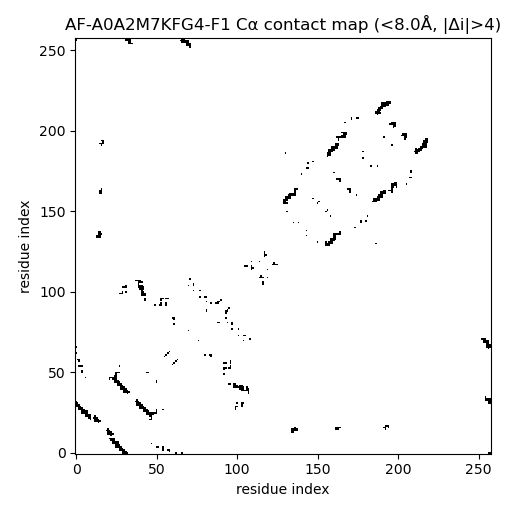GLY A 1 68 ? -14.856 4.345 24.404 1.00 92.44 68 GLY A O 1
ATOM 514 N N . LYS A 1 69 ? -13.355 4.801 22.776 1.00 92.69 69 LYS A N 1
ATOM 515 C CA . LYS A 1 69 ? -14.356 5.176 21.763 1.00 92.69 69 LYS A CA 1
ATOM 516 C C . LYS A 1 69 ? -15.099 3.957 21.225 1.00 92.69 69 LYS A C 1
ATOM 518 O O . LYS A 1 69 ? -14.586 2.839 21.243 1.00 92.69 69 LYS A O 1
ATOM 523 N N . ALA A 1 70 ? -16.320 4.184 20.747 1.00 89.25 70 ALA A N 1
ATOM 524 C CA . ALA A 1 70 ? -17.099 3.162 20.062 1.00 89.25 70 ALA A CA 1
ATOM 525 C C . ALA A 1 70 ? -16.521 2.914 18.657 1.00 89.25 70 ALA A C 1
ATOM 527 O O . ALA A 1 70 ? -16.258 3.866 17.927 1.00 89.25 70 ALA A O 1
ATOM 528 N N . GLY A 1 71 ? -16.286 1.649 18.308 1.00 86.12 71 GLY A N 1
ATOM 529 C CA . GLY A 1 71 ? -15.645 1.226 17.059 1.00 86.12 71 GLY A CA 1
ATOM 530 C C . GLY A 1 71 ? -16.609 0.891 15.920 1.00 86.12 71 GLY A C 1
ATOM 531 O O . GLY A 1 71 ? -16.169 0.367 14.899 1.00 86.12 71 GLY A O 1
ATOM 532 N N . ASP A 1 72 ? -17.913 1.099 16.102 1.00 87.19 72 ASP A N 1
ATOM 533 C CA . ASP A 1 72 ? -18.952 0.781 15.121 1.00 87.19 72 ASP A CA 1
ATOM 534 C C . ASP A 1 72 ? -19.179 1.912 14.107 1.00 87.19 72 ASP A C 1
ATOM 536 O O . ASP A 1 72 ? -19.564 1.622 12.973 1.00 87.19 72 ASP A O 1
ATOM 540 N N . ASP A 1 73 ? -18.872 3.165 14.456 1.00 94.69 73 ASP A N 1
ATOM 541 C CA . ASP A 1 73 ? -18.901 4.324 13.552 1.00 94.69 73 ASP A CA 1
ATOM 542 C C . ASP A 1 73 ? -17.522 4.613 12.932 1.00 94.69 73 ASP A C 1
ATOM 544 O O . ASP A 1 73 ? -16.802 5.528 13.332 1.00 94.69 73 ASP A O 1
ATOM 548 N N . ILE A 1 74 ? -17.139 3.805 11.938 1.00 96.31 74 ILE A N 1
ATOM 549 C CA . ILE A 1 74 ? -15.842 3.952 11.254 1.00 96.31 74 ILE A CA 1
ATOM 550 C C . ILE A 1 74 ? -15.699 5.323 10.577 1.00 96.31 74 ILE A C 1
ATOM 552 O O . ILE A 1 74 ? -14.628 5.913 10.661 1.00 96.31 74 ILE A O 1
ATOM 556 N N . GLN A 1 75 ? -16.758 5.859 9.955 1.00 97.12 75 GLN A N 1
ATOM 557 C CA . GLN A 1 75 ? -16.686 7.165 9.288 1.00 97.12 75 GLN A CA 1
ATOM 558 C C . GLN A 1 75 ? -16.446 8.283 10.308 1.00 97.12 75 GLN A C 1
ATOM 560 O O . GLN A 1 75 ? -15.538 9.089 10.122 1.00 97.12 75 GLN A O 1
ATOM 565 N N . GLY A 1 76 ? -17.190 8.289 11.418 1.00 98.12 76 GLY A N 1
ATOM 566 C CA . GLY A 1 76 ? -16.982 9.264 12.487 1.00 98.12 76 GLY A CA 1
ATOM 567 C C . GLY A 1 76 ? -15.597 9.156 13.130 1.00 98.12 76 GLY A C 1
ATOM 568 O O . GLY A 1 76 ? -14.985 10.177 13.443 1.00 98.12 76 GLY A O 1
ATOM 569 N N . LEU A 1 77 ? -15.056 7.941 13.283 1.00 97.62 77 LEU A N 1
ATOM 570 C CA . LEU A 1 77 ? -13.680 7.743 13.748 1.00 97.62 77 LEU A CA 1
ATOM 571 C C . LEU A 1 77 ? -12.646 8.235 12.733 1.00 97.62 77 LEU A C 1
ATOM 573 O O . LEU A 1 77 ? -11.656 8.844 13.134 1.00 97.62 77 LEU A O 1
ATOM 577 N N . TRP A 1 78 ? -12.869 8.009 11.439 1.00 98.06 78 TRP A N 1
ATOM 578 C CA . TRP A 1 78 ? -12.008 8.519 10.378 1.00 98.06 78 TRP A CA 1
ATOM 579 C C . TRP A 1 78 ? -11.979 10.052 10.373 1.00 98.06 78 TRP A C 1
ATOM 581 O O . TRP A 1 78 ? -10.896 10.644 10.389 1.00 98.06 78 TRP A O 1
ATOM 591 N N . ASP A 1 79 ? -13.144 10.701 10.437 1.00 98.06 79 ASP A N 1
ATOM 592 C CA . ASP A 1 79 ? -13.249 12.161 10.517 1.00 98.06 79 ASP A CA 1
ATOM 593 C C . ASP A 1 79 ? -12.573 12.688 11.789 1.00 98.06 79 ASP A C 1
ATOM 595 O O . ASP A 1 79 ? -11.755 13.609 11.729 1.00 98.06 79 ASP A O 1
ATOM 599 N N . PHE A 1 80 ? -12.843 12.056 12.936 1.00 98.31 80 PHE A N 1
ATOM 600 C CA . PHE A 1 80 ? -12.204 12.390 14.207 1.00 98.31 80 PHE A CA 1
ATOM 601 C C . PHE A 1 80 ? -10.679 12.326 14.112 1.00 98.31 80 PHE A C 1
ATOM 603 O O . PHE A 1 80 ? -10.016 13.285 14.499 1.00 98.31 80 PHE A O 1
ATOM 610 N N . MET A 1 81 ? -10.115 11.231 13.592 1.00 98.06 81 MET A N 1
ATOM 611 C CA . MET A 1 81 ? -8.665 11.071 13.477 1.00 98.06 81 MET A CA 1
ATOM 612 C C . MET A 1 81 ? -8.048 12.157 12.595 1.00 98.06 81 MET A C 1
ATOM 614 O O . MET A 1 81 ? -7.050 12.756 12.989 1.00 98.06 81 MET A O 1
ATOM 618 N N . ASN A 1 82 ? -8.648 12.449 11.436 1.00 97.94 82 ASN A N 1
ATOM 619 C CA . ASN A 1 82 ? -8.144 13.482 10.526 1.00 97.94 82 ASN A CA 1
ATOM 620 C C . ASN A 1 82 ? -8.155 14.877 11.164 1.00 97.94 82 ASN A C 1
ATOM 622 O O . ASN A 1 82 ? -7.197 15.631 10.990 1.00 97.94 82 ASN A O 1
ATOM 626 N N . TRP A 1 83 ? -9.203 15.213 11.921 1.00 98.25 83 TRP A N 1
ATOM 627 C CA . TRP A 1 83 ? -9.268 16.478 12.655 1.00 98.25 83 TRP A CA 1
ATOM 628 C C . TRP A 1 83 ? -8.312 16.521 13.846 1.00 98.25 83 TRP A C 1
ATOM 630 O O . TRP A 1 83 ? -7.690 17.553 14.087 1.00 98.25 83 TRP A O 1
ATOM 640 N N . HIS A 1 84 ? -8.149 15.402 14.553 1.00 98.19 84 HIS A N 1
ATOM 641 C CA . HIS A 1 84 ? -7.268 15.296 15.712 1.00 98.19 84 HIS A CA 1
ATOM 642 C C . HIS A 1 84 ? -5.813 15.626 15.358 1.00 98.19 84 HIS A C 1
ATOM 644 O O . HIS A 1 84 ? -5.157 16.374 16.075 1.00 98.19 84 HIS A O 1
ATOM 650 N N . VAL A 1 85 ? -5.334 15.139 14.208 1.00 97.50 85 VAL A N 1
ATOM 651 C CA . VAL A 1 85 ? -3.964 15.387 13.724 1.00 97.50 85 VAL A CA 1
ATOM 652 C C . VAL A 1 85 ? -3.889 16.501 12.676 1.00 97.50 85 VAL A C 1
ATOM 654 O O . VAL A 1 85 ? -2.877 16.632 11.993 1.00 97.50 85 VAL A O 1
ATOM 657 N N . HIS A 1 86 ? -4.935 17.321 12.522 1.00 97.62 86 HIS A N 1
ATOM 658 C CA . HIS A 1 86 ? -5.055 18.262 11.402 1.00 97.62 86 HIS A CA 1
ATOM 659 C C . HIS A 1 86 ? -3.867 19.231 11.280 1.00 97.62 86 HIS A C 1
ATOM 661 O O . HIS A 1 86 ? -3.404 19.484 10.168 1.00 97.62 86 HIS A O 1
ATOM 667 N N . TYR A 1 87 ? -3.347 19.744 12.403 1.00 97.12 87 TYR A N 1
ATOM 668 C CA . TYR A 1 87 ? -2.242 20.715 12.409 1.00 97.12 87 TYR A CA 1
ATOM 669 C C . TYR A 1 87 ? -0.935 20.150 11.825 1.00 97.12 87 TYR A C 1
ATOM 671 O O . TYR A 1 87 ? -0.166 20.882 11.210 1.00 97.12 87 TYR A O 1
ATOM 679 N N . VAL A 1 88 ? -0.712 18.841 11.973 1.00 94.50 88 VAL A N 1
ATOM 680 C CA . VAL A 1 88 ? 0.481 18.116 11.494 1.00 94.50 88 VAL A CA 1
ATOM 681 C C . VAL A 1 88 ? 0.155 17.115 10.375 1.00 94.50 88 VAL A C 1
ATOM 683 O O . VAL A 1 88 ? 0.983 16.282 10.009 1.00 94.50 88 VAL A O 1
ATOM 686 N N . GLY A 1 89 ? -1.070 17.172 9.848 1.00 91.94 89 GLY A N 1
ATOM 687 C CA . GLY A 1 89 ? -1.635 16.188 8.933 1.00 91.94 89 GLY A CA 1
ATOM 688 C C . GLY A 1 89 ? -1.903 16.746 7.540 1.00 91.94 89 GLY A C 1
ATOM 689 O O . GLY A 1 89 ? -1.029 17.336 6.911 1.00 91.94 89 GLY A O 1
ATOM 690 N N . ARG A 1 90 ? -3.125 16.521 7.034 1.00 91.00 90 ARG A N 1
ATOM 691 C CA . ARG A 1 90 ? -3.549 16.845 5.651 1.00 91.00 90 ARG A CA 1
ATOM 692 C C . ARG A 1 90 ? -2.778 16.057 4.579 1.00 91.00 90 ARG A C 1
ATOM 694 O O . ARG A 1 90 ? -2.535 16.543 3.476 1.00 91.00 90 ARG A O 1
ATOM 701 N N . GLY A 1 91 ? -2.422 14.818 4.914 1.00 91.44 91 GLY A N 1
ATOM 702 C CA . GLY A 1 91 ? -1.635 13.906 4.089 1.00 91.44 91 GLY A CA 1
ATOM 703 C C . GLY A 1 91 ? -0.393 13.419 4.831 1.00 91.44 91 GLY A C 1
ATOM 704 O O . GLY A 1 91 ? -0.380 13.348 6.060 1.00 91.44 91 GLY A O 1
ATOM 705 N N . GLY A 1 92 ? 0.647 13.061 4.075 1.00 94.06 92 GLY A N 1
ATOM 706 C CA . GLY A 1 92 ? 1.940 12.658 4.630 1.00 94.06 92 GLY A CA 1
ATOM 707 C C . GLY A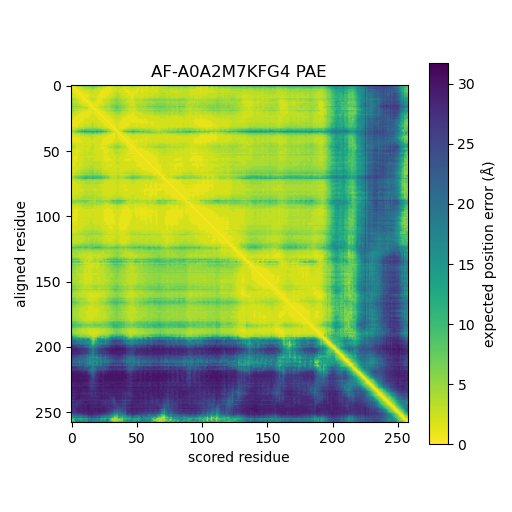 1 92 ? 1.848 11.480 5.606 1.00 94.06 92 GLY A C 1
ATOM 708 O O . GLY A 1 92 ? 1.007 10.594 5.455 1.00 94.06 92 GLY A O 1
ATOM 709 N N . LEU A 1 93 ? 2.716 11.480 6.621 1.00 95.56 93 LEU A N 1
ATOM 710 C CA . LEU A 1 93 ? 2.804 10.400 7.612 1.00 95.56 93 LEU A CA 1
ATOM 711 C C . LEU A 1 93 ? 1.497 10.206 8.392 1.00 95.56 93 LEU A C 1
ATOM 713 O O . LEU A 1 93 ? 1.085 9.070 8.614 1.00 95.56 93 LEU A O 1
ATOM 717 N N . ALA A 1 94 ? 0.810 11.296 8.743 1.00 96.25 94 ALA A N 1
ATOM 718 C CA . ALA A 1 94 ? -0.475 11.228 9.431 1.00 96.25 94 ALA A CA 1
ATOM 719 C C . ALA A 1 94 ? -1.532 10.495 8.589 1.00 96.25 94 ALA A C 1
ATOM 721 O O . ALA A 1 94 ? -2.235 9.629 9.099 1.00 96.25 94 ALA A O 1
ATOM 722 N N . GLY A 1 95 ? -1.596 10.764 7.280 1.00 97.62 95 GLY A N 1
ATOM 723 C CA . GLY A 1 95 ? -2.524 10.073 6.378 1.00 97.62 95 GLY A CA 1
ATOM 724 C C . GLY A 1 95 ? -2.275 8.562 6.298 1.00 97.62 95 GLY A C 1
ATOM 725 O O . GLY A 1 95 ? -3.221 7.772 6.325 1.00 97.62 95 GLY A O 1
ATOM 726 N N . PHE A 1 96 ? -1.008 8.138 6.264 1.00 98.19 96 PHE A N 1
ATOM 727 C CA . PHE A 1 96 ? -0.666 6.713 6.313 1.00 98.19 96 PHE A CA 1
ATOM 728 C C . PHE A 1 96 ? -1.060 6.084 7.666 1.00 98.19 96 PHE A C 1
ATOM 730 O O . PHE A 1 96 ? -1.548 4.953 7.685 1.00 98.19 96 PHE A O 1
ATOM 737 N N . ALA A 1 97 ? -0.880 6.800 8.783 1.00 97.94 97 ALA A N 1
ATOM 738 C CA . ALA A 1 97 ? -1.246 6.325 10.119 1.00 97.94 97 ALA A CA 1
ATOM 739 C C . ALA A 1 97 ? -2.766 6.130 10.251 1.00 97.94 97 ALA A C 1
ATOM 741 O O . ALA A 1 97 ? -3.223 5.061 10.661 1.00 97.94 97 ALA A O 1
ATOM 742 N N . VAL A 1 98 ? -3.548 7.120 9.807 1.00 98.06 98 VAL A N 1
ATOM 743 C CA . VAL A 1 98 ? -5.016 7.032 9.742 1.00 98.06 98 VAL A CA 1
ATOM 744 C C . VAL A 1 98 ? -5.458 5.855 8.872 1.00 98.06 98 VAL A C 1
ATOM 746 O O . VAL A 1 98 ? -6.350 5.112 9.268 1.00 98.06 98 VAL A O 1
ATOM 749 N N . SER A 1 99 ? -4.801 5.629 7.730 1.00 98.31 99 SER A N 1
ATOM 750 C CA . SER A 1 99 ? -5.127 4.511 6.831 1.00 98.31 99 SER A CA 1
ATOM 751 C C . SER A 1 99 ? -4.936 3.145 7.500 1.00 98.31 99 SER A C 1
ATOM 753 O O . SER A 1 99 ? -5.785 2.268 7.364 1.00 98.31 99 SER A O 1
ATOM 755 N N . ALA A 1 100 ? -3.847 2.956 8.254 1.00 98.44 100 ALA A N 1
ATOM 756 C CA . ALA A 1 100 ? -3.598 1.696 8.956 1.00 98.44 100 ALA A CA 1
ATOM 757 C C . ALA A 1 100 ? -4.666 1.412 10.029 1.00 98.44 100 ALA A C 1
ATOM 759 O O . ALA A 1 100 ? -5.081 0.266 10.197 1.00 98.44 100 ALA A O 1
ATOM 760 N N . LEU A 1 101 ? -5.134 2.448 10.730 1.00 97.69 101 LEU A N 1
ATOM 761 C CA . LEU A 1 101 ? -6.205 2.327 11.720 1.00 97.69 101 LEU A CA 1
ATOM 762 C C . LEU A 1 101 ? -7.569 2.077 11.078 1.00 97.69 101 LEU A C 1
ATOM 764 O O . LEU A 1 101 ? -8.288 1.187 11.526 1.00 97.69 101 LEU A O 1
ATOM 768 N N . ASP A 1 102 ? -7.904 2.805 10.014 1.00 97.81 102 ASP A N 1
ATOM 769 C CA . ASP A 1 102 ? -9.145 2.610 9.259 1.00 97.81 102 ASP A CA 1
ATOM 770 C C . ASP A 1 102 ? -9.273 1.162 8.759 1.00 97.81 102 ASP A C 1
ATOM 772 O O . ASP A 1 102 ? -10.288 0.507 9.001 1.00 97.81 102 ASP A O 1
ATOM 776 N N . LEU A 1 103 ? -8.201 0.601 8.186 1.00 98.31 103 LEU A N 1
ATOM 777 C CA . LEU A 1 103 ? -8.167 -0.803 7.769 1.00 98.31 103 LEU A CA 1
ATOM 778 C C . LEU A 1 103 ? -8.399 -1.776 8.934 1.00 98.31 103 LEU A C 1
ATOM 780 O O . LEU A 1 103 ? -9.141 -2.744 8.773 1.00 98.31 103 LEU A O 1
ATOM 784 N N . ALA A 1 104 ? -7.824 -1.516 10.113 1.00 98.00 104 ALA A N 1
ATOM 785 C CA . ALA A 1 104 ? -8.038 -2.359 11.290 1.00 98.00 104 ALA A CA 1
ATOM 786 C C . ALA A 1 104 ? -9.501 -2.329 11.767 1.00 98.00 104 ALA A C 1
ATOM 788 O O . ALA A 1 104 ? -10.045 -3.354 12.188 1.00 98.00 104 ALA A O 1
ATOM 789 N N . LEU A 1 105 ? -10.156 -1.168 11.677 1.00 97.19 105 LEU A N 1
ATOM 790 C CA . LEU A 1 105 ? -11.574 -1.015 12.002 1.00 97.19 105 LEU A CA 1
ATOM 791 C C . LEU A 1 105 ? -12.469 -1.730 10.979 1.00 97.19 105 LEU A C 1
ATOM 793 O O . LEU A 1 105 ? -13.450 -2.376 11.359 1.00 97.19 105 LEU A O 1
ATOM 797 N N . TRP A 1 106 ? -12.127 -1.670 9.690 1.00 97.88 106 TRP A N 1
ATOM 798 C CA . TRP A 1 106 ? -12.844 -2.403 8.644 1.00 97.88 106 TRP A CA 1
ATOM 799 C C . TRP A 1 106 ? -12.679 -3.916 8.765 1.00 97.88 106 TRP A C 1
ATOM 801 O O . TRP A 1 106 ? -13.659 -4.642 8.593 1.00 97.88 106 TRP A O 1
ATOM 811 N N . ASP A 1 107 ? -11.487 -4.393 9.119 1.00 98.00 107 ASP A N 1
ATOM 812 C CA . ASP A 1 107 ? -11.241 -5.804 9.420 1.00 98.00 107 ASP A CA 1
ATOM 813 C C . ASP A 1 107 ? -12.072 -6.275 10.629 1.00 98.00 107 ASP A C 1
ATOM 815 O O . ASP A 1 107 ? -12.733 -7.313 10.561 1.00 98.00 107 ASP A O 1
ATOM 819 N N . LEU A 1 108 ? -12.157 -5.473 11.702 1.00 96.00 108 LEU A N 1
ATOM 820 C CA . LEU A 1 108 ? -13.084 -5.742 12.813 1.00 96.00 108 LEU A CA 1
ATOM 821 C C . LEU A 1 108 ? -14.525 -5.851 12.331 1.00 96.00 108 LEU A C 1
ATOM 823 O O . LEU A 1 108 ? -15.213 -6.809 12.675 1.00 96.00 108 LEU A O 1
ATOM 827 N N . ARG A 1 109 ? -14.992 -4.885 11.536 1.00 96.06 109 ARG A N 1
ATOM 828 C CA . ARG A 1 109 ? -16.367 -4.882 11.030 1.00 96.06 109 ARG A CA 1
ATOM 829 C C . ARG A 1 109 ? -16.653 -6.115 10.172 1.00 96.06 109 ARG A C 1
ATOM 831 O O . ARG A 1 109 ? -17.712 -6.714 10.343 1.00 96.06 109 ARG A O 1
ATOM 838 N N . ALA A 1 110 ? -15.725 -6.510 9.303 1.00 96.88 110 ALA A N 1
ATOM 839 C CA . ALA A 1 110 ? -15.812 -7.732 8.503 1.00 96.88 110 ALA A CA 1
ATOM 840 C C . ALA A 1 110 ? -15.943 -8.979 9.383 1.00 96.88 110 ALA A C 1
ATOM 842 O O . ALA A 1 110 ? -16.895 -9.744 9.235 1.00 96.88 110 ALA A O 1
ATOM 843 N N . LYS A 1 111 ? -15.055 -9.126 10.371 1.00 95.88 111 LYS A N 1
ATOM 844 C CA . LYS A 1 111 ? -15.054 -10.259 11.307 1.00 95.88 111 LYS A CA 1
ATOM 845 C C . LYS A 1 111 ? -16.292 -10.313 12.194 1.00 95.88 111 LYS A C 1
ATOM 847 O O . LYS A 1 111 ? -16.813 -11.392 12.443 1.00 95.88 111 LYS A O 1
ATOM 852 N N . VAL A 1 112 ? -16.776 -9.173 12.689 1.00 93.69 112 VAL A N 1
ATOM 853 C CA . VAL A 1 112 ? -17.988 -9.142 13.523 1.00 93.69 112 VAL A CA 1
ATOM 854 C C . VAL A 1 112 ? -19.228 -9.507 12.710 1.00 93.69 112 VAL A C 1
ATOM 856 O O . VAL A 1 112 ? -20.138 -10.141 13.238 1.00 93.69 112 VAL A O 1
ATOM 859 N N . ARG A 1 113 ? -19.262 -9.128 11.432 1.00 95.06 113 ARG A N 1
ATOM 860 C CA . ARG A 1 113 ? -20.369 -9.459 10.531 1.00 95.06 113 ARG A CA 1
ATOM 861 C C . ARG A 1 113 ? -20.261 -10.843 9.898 1.00 95.06 113 ARG A C 1
ATOM 863 O O . ARG A 1 113 ? -21.222 -11.253 9.262 1.00 95.06 113 ARG A O 1
ATOM 870 N N . ASP A 1 114 ? -19.131 -11.525 10.064 1.00 96.44 114 ASP A N 1
ATOM 871 C CA . ASP A 1 114 ? -18.811 -12.766 9.354 1.00 96.44 114 ASP A CA 1
ATOM 872 C C . ASP A 1 114 ? -18.979 -12.620 7.826 1.00 96.44 114 ASP A C 1
ATOM 874 O O . ASP A 1 114 ? -19.535 -13.463 7.125 1.00 96.44 114 ASP A O 1
ATOM 878 N N . GLU A 1 115 ? -18.530 -11.476 7.297 1.00 96.75 115 GLU A N 1
ATOM 879 C CA . GLU A 1 115 ? -18.651 -11.131 5.882 1.00 96.75 115 GLU A CA 1
ATOM 880 C C . GLU A 1 115 ? -17.290 -10.724 5.305 1.00 96.75 115 GLU A C 1
ATOM 882 O O . GLU A 1 115 ? -16.568 -9.931 5.914 1.00 96.75 115 GLU A O 1
ATOM 887 N N . PRO A 1 116 ? -16.931 -11.188 4.094 1.00 96.69 116 PRO A N 1
ATOM 888 C CA . PRO A 1 116 ? -15.718 -10.727 3.439 1.00 96.69 116 PRO A CA 1
ATOM 889 C C . PRO A 1 116 ? -15.841 -9.248 3.045 1.00 96.69 116 PRO A C 1
ATOM 891 O O . PRO A 1 116 ? -16.899 -8.789 2.606 1.00 96.69 116 PRO A O 1
ATOM 894 N N . LEU A 1 117 ? -14.727 -8.514 3.122 1.00 96.06 117 LEU A N 1
ATOM 895 C CA . LEU A 1 117 ? -14.697 -7.062 2.910 1.00 96.06 117 LEU A CA 1
ATOM 896 C C . LEU A 1 117 ? -15.305 -6.629 1.562 1.00 96.06 117 LEU A C 1
ATOM 898 O O . LEU A 1 117 ? -16.032 -5.644 1.511 1.00 96.06 117 LEU A O 1
ATOM 902 N N . TRP A 1 118 ? -15.093 -7.388 0.480 1.00 96.25 118 TRP A N 1
ATOM 903 C CA . TRP A 1 118 ? -15.648 -7.060 -0.842 1.00 96.25 118 TRP A CA 1
ATOM 904 C C . TRP A 1 118 ? -17.186 -7.018 -0.869 1.00 96.25 118 TRP A C 1
ATOM 906 O O . TRP A 1 118 ? -17.754 -6.261 -1.655 1.00 96.25 118 TRP A O 1
ATOM 916 N N . ARG A 1 119 ? -17.871 -7.786 -0.005 1.00 96.56 119 ARG A N 1
ATOM 917 C CA . ARG A 1 119 ? -19.335 -7.708 0.145 1.00 96.56 119 ARG A CA 1
ATOM 918 C C . ARG A 1 119 ? -19.741 -6.454 0.898 1.00 96.56 119 ARG A C 1
ATOM 920 O O . ARG A 1 119 ? -20.627 -5.738 0.441 1.00 96.56 119 ARG A O 1
ATOM 927 N N . LEU A 1 120 ? -19.040 -6.150 1.990 1.00 95.25 120 LEU A N 1
ATOM 928 C CA . LEU A 1 120 ? -19.281 -4.940 2.777 1.00 95.25 120 LEU A CA 1
ATOM 929 C C . LEU A 1 120 ? -19.053 -3.656 1.970 1.00 95.25 120 LEU A C 1
ATOM 931 O O . LEU A 1 120 ? -19.743 -2.666 2.195 1.00 95.25 120 LEU A O 1
ATOM 935 N N . LEU A 1 121 ? -18.122 -3.682 1.012 1.00 94.56 121 LEU A N 1
ATOM 936 C CA . LEU A 1 121 ? -17.809 -2.563 0.118 1.00 94.56 121 LEU A CA 1
ATOM 937 C C . LEU A 1 121 ? -18.721 -2.476 -1.123 1.00 94.56 121 LEU A C 1
ATOM 939 O O . LEU A 1 121 ? -18.445 -1.699 -2.034 1.00 94.56 121 LEU A O 1
ATOM 943 N N . GLY A 1 122 ? -19.809 -3.252 -1.176 1.00 95.00 122 GLY A N 1
ATOM 944 C CA . GLY A 1 122 ? -20.852 -3.130 -2.201 1.00 95.00 122 GLY A CA 1
ATOM 945 C C . GLY A 1 122 ? -21.028 -4.346 -3.111 1.00 95.00 122 GLY A C 1
ATOM 946 O O . GLY A 1 122 ? -21.984 -4.384 -3.878 1.00 95.00 122 GLY A O 1
ATOM 947 N N . GLY A 1 123 ? -20.160 -5.358 -3.030 1.00 95.38 123 GLY A N 1
ATOM 948 C CA . GLY A 1 123 ? -20.451 -6.685 -3.581 1.00 95.38 123 GLY A CA 1
ATOM 949 C C . GLY A 1 123 ? -20.462 -6.808 -5.109 1.00 95.38 123 GLY A C 1
ATOM 950 O O . GLY A 1 123 ? -20.978 -7.801 -5.614 1.00 95.38 123 GLY A O 1
ATOM 951 N N . ALA A 1 124 ? -19.897 -5.848 -5.850 1.00 93.75 124 ALA A N 1
ATOM 952 C CA . ALA A 1 124 ? -19.966 -5.817 -7.318 1.00 93.75 124 ALA A CA 1
ATOM 953 C C . ALA A 1 124 ? -19.319 -7.036 -8.010 1.00 93.75 124 ALA A C 1
ATOM 955 O O . ALA A 1 124 ? -19.695 -7.391 -9.124 1.00 93.75 124 ALA A O 1
ATOM 956 N N . GLY A 1 125 ? -18.355 -7.689 -7.360 1.00 92.75 125 GLY A N 1
ATOM 957 C CA . GLY A 1 125 ? -17.711 -8.891 -7.873 1.00 92.75 125 GLY A CA 1
ATOM 958 C C . GLY A 1 125 ? -16.736 -9.491 -6.867 1.00 92.75 125 GLY A C 1
ATOM 959 O O . GLY A 1 125 ? -16.209 -8.796 -6.001 1.00 92.75 125 GLY A O 1
ATOM 960 N N . LYS A 1 126 ? -16.497 -10.801 -6.992 1.00 93.44 126 LYS A N 1
ATOM 961 C CA . LYS A 1 126 ? -15.540 -11.557 -6.161 1.00 93.44 126 LYS A CA 1
ATOM 962 C C . LYS A 1 126 ? -14.128 -11.634 -6.760 1.00 93.44 126 LYS A C 1
ATOM 964 O O . LYS A 1 126 ? -13.246 -12.235 -6.158 1.00 93.44 126 LYS A O 1
ATOM 969 N N . SER A 1 127 ? -13.932 -11.080 -7.953 1.00 94.50 127 SER A N 1
ATOM 970 C CA . SER A 1 127 ? -12.678 -11.107 -8.708 1.00 94.50 127 SER A CA 1
ATOM 971 C C . SER A 1 127 ? -12.458 -9.773 -9.412 1.00 94.50 127 SER A C 1
ATOM 973 O O . SER A 1 127 ? -13.419 -9.097 -9.784 1.00 94.50 127 SER A O 1
ATOM 975 N N . VAL A 1 128 ? -11.192 -9.418 -9.617 1.00 93.19 128 VAL A N 1
ATOM 976 C CA . VAL A 1 128 ? -10.766 -8.199 -10.313 1.00 93.19 128 VAL A CA 1
ATOM 977 C C . VAL A 1 128 ? -9.700 -8.542 -11.347 1.00 93.19 128 VAL A C 1
ATOM 979 O O . VAL A 1 128 ? -8.997 -9.542 -11.206 1.00 93.19 128 VAL A O 1
ATOM 982 N N . MET A 1 129 ? -9.566 -7.699 -12.369 1.00 91.56 129 MET A N 1
ATOM 983 C CA . MET A 1 129 ? -8.415 -7.762 -13.269 1.00 91.56 129 MET A CA 1
ATOM 984 C C . MET A 1 129 ? -7.148 -7.377 -12.502 1.00 91.56 129 MET A C 1
ATOM 986 O O . MET A 1 129 ? -7.174 -6.459 -11.680 1.00 91.56 129 MET A O 1
ATOM 990 N N . THR A 1 130 ? -6.043 -8.068 -12.774 1.00 93.62 130 THR A N 1
ATOM 991 C CA . THR A 1 130 ? -4.742 -7.787 -12.156 1.00 93.62 130 THR A CA 1
ATOM 992 C C . THR A 1 130 ? -3.689 -7.546 -13.227 1.00 93.62 130 THR A C 1
ATOM 994 O O . THR A 1 130 ? -3.820 -8.002 -14.361 1.00 93.62 130 THR A O 1
ATOM 997 N N . TYR A 1 131 ? -2.640 -6.820 -12.859 1.00 94.38 131 TYR A N 1
ATOM 998 C CA . TYR A 1 131 ? -1.457 -6.644 -13.687 1.00 94.38 131 TYR A CA 1
ATOM 999 C C . TYR A 1 131 ? -0.209 -6.755 -12.814 1.00 94.38 131 TYR A C 1
ATOM 1001 O O . TYR A 1 131 ? -0.242 -6.373 -11.641 1.00 94.38 131 TYR A O 1
ATOM 1009 N N . ALA A 1 132 ? 0.893 -7.244 -13.379 1.00 94.88 132 ALA A N 1
ATOM 1010 C CA . ALA A 1 132 ? 2.177 -7.236 -12.696 1.00 94.88 132 ALA A CA 1
ATOM 1011 C C . ALA A 1 132 ? 2.843 -5.867 -12.884 1.00 94.88 132 ALA A C 1
ATOM 1013 O O . ALA A 1 132 ? 3.219 -5.479 -13.992 1.00 94.88 132 ALA A O 1
ATOM 1014 N N . GLY A 1 133 ? 2.936 -5.103 -11.796 1.00 91.94 133 GLY A N 1
ATOM 1015 C CA . GLY A 1 133 ? 3.683 -3.851 -11.758 1.00 91.94 133 GLY A CA 1
ATOM 1016 C C . GLY A 1 133 ? 5.138 -4.112 -11.399 1.00 91.94 133 GLY A C 1
ATOM 1017 O O . GLY A 1 133 ? 5.422 -4.590 -10.304 1.00 91.94 133 GLY A O 1
ATOM 1018 N N . LEU A 1 134 ? 6.050 -3.773 -12.303 1.00 88.44 134 LEU A N 1
ATOM 1019 C CA . LEU A 1 134 ? 7.483 -3.960 -12.115 1.00 88.44 134 LEU A CA 1
ATOM 1020 C C . LEU A 1 134 ? 8.155 -2.634 -11.701 1.00 88.44 134 LEU A C 1
ATOM 1022 O O . LEU A 1 134 ? 7.710 -1.546 -12.072 1.00 88.44 134 LEU A O 1
ATOM 1026 N N . ILE A 1 135 ? 9.220 -2.719 -10.895 1.00 86.75 135 ILE A N 1
ATOM 1027 C CA . ILE A 1 135 ? 10.090 -1.590 -10.504 1.00 86.75 135 ILE A CA 1
ATOM 1028 C C . ILE A 1 135 ? 11.484 -1.863 -11.088 1.00 86.75 135 ILE A C 1
ATOM 1030 O O . ILE A 1 135 ? 12.409 -2.297 -10.404 1.00 86.75 135 ILE A O 1
ATOM 1034 N N . ASP A 1 136 ? 11.581 -1.697 -12.402 1.00 85.44 136 ASP A N 1
ATOM 1035 C CA . ASP A 1 136 ? 12.563 -2.351 -13.272 1.00 85.44 136 ASP A CA 1
ATOM 1036 C C . ASP A 1 136 ? 13.385 -1.365 -14.113 1.00 85.44 136 ASP A C 1
ATOM 1038 O O . ASP A 1 136 ? 14.002 -1.761 -15.109 1.00 85.44 136 ASP A O 1
ATOM 1042 N N . LEU A 1 137 ? 13.393 -0.079 -13.736 1.00 90.44 137 LEU A N 1
ATOM 1043 C CA . LEU A 1 137 ? 13.853 1.003 -14.610 1.00 90.44 137 LEU A CA 1
ATOM 1044 C C . LEU A 1 137 ? 15.258 0.748 -15.163 1.00 90.44 137 LEU A C 1
ATOM 1046 O O . LEU A 1 137 ? 15.507 0.965 -16.349 1.00 90.44 137 LEU A O 1
ATOM 1050 N N . HIS A 1 138 ? 16.161 0.236 -14.327 1.00 88.50 138 HIS A N 1
ATOM 1051 C CA . HIS A 1 138 ? 17.565 0.000 -14.674 1.00 88.50 138 HIS A CA 1
ATOM 1052 C C . HIS A 1 138 ? 17.888 -1.448 -15.059 1.00 88.50 138 HIS A C 1
ATOM 1054 O O . HIS A 1 138 ? 19.060 -1.798 -15.180 1.00 88.50 138 HIS A O 1
ATOM 1060 N N . TYR A 1 139 ? 16.891 -2.309 -15.277 1.00 92.69 139 TYR A N 1
ATOM 1061 C CA . TYR A 1 139 ? 17.176 -3.661 -15.754 1.00 92.69 139 TYR A CA 1
ATOM 1062 C C . TYR A 1 139 ? 17.762 -3.626 -17.174 1.00 92.69 139 TYR A C 1
ATOM 1064 O O . TYR A 1 139 ? 17.230 -2.924 -18.048 1.00 92.69 139 TYR A O 1
ATOM 1072 N N . PRO A 1 140 ? 18.818 -4.414 -17.444 1.00 93.19 140 PRO A N 1
ATOM 1073 C CA . PRO A 1 140 ? 19.178 -4.775 -18.807 1.00 93.19 140 PRO A CA 1
ATOM 1074 C C . PRO A 1 140 ? 17.990 -5.447 -19.504 1.00 93.19 140 PRO A C 1
ATOM 1076 O O . PRO A 1 140 ? 17.188 -6.120 -18.851 1.00 93.19 140 PRO A O 1
ATOM 1079 N N . LEU A 1 141 ? 17.880 -5.283 -20.826 1.00 93.38 141 LEU A N 1
ATOM 1080 C CA . LEU A 1 141 ? 16.731 -5.779 -21.590 1.00 93.38 141 LEU A CA 1
ATOM 1081 C C . LEU A 1 141 ? 16.495 -7.280 -21.371 1.00 93.38 141 LEU A C 1
ATOM 1083 O O . LEU A 1 141 ? 15.374 -7.673 -21.077 1.00 93.38 141 LEU A O 1
ATOM 1087 N N . GLU A 1 142 ? 17.540 -8.104 -21.432 1.00 95.25 142 GLU A N 1
ATOM 1088 C CA . GLU A 1 142 ? 17.432 -9.555 -21.230 1.00 95.25 142 GLU A CA 1
ATOM 1089 C C . GLU A 1 142 ? 16.784 -9.912 -19.884 1.00 95.25 142 GLU A C 1
ATOM 1091 O O . GLU A 1 142 ? 15.805 -10.656 -19.824 1.00 95.25 142 GLU A O 1
ATOM 1096 N N . ARG A 1 143 ? 17.272 -9.307 -18.797 1.00 94.06 143 ARG A N 1
ATOM 1097 C CA . ARG A 1 143 ? 16.708 -9.484 -17.455 1.00 94.06 143 ARG A CA 1
ATOM 1098 C C . ARG A 1 143 ? 15.253 -9.021 -17.387 1.00 94.06 143 ARG A C 1
ATOM 1100 O O . ARG A 1 143 ? 14.443 -9.637 -16.696 1.00 94.06 143 ARG A O 1
ATOM 1107 N N . HIS A 1 144 ? 14.921 -7.940 -18.087 1.00 93.62 144 HIS A N 1
ATOM 1108 C CA . HIS A 1 144 ? 13.560 -7.428 -18.157 1.00 93.62 144 HIS A CA 1
ATOM 1109 C C . HIS A 1 144 ? 12.626 -8.445 -18.830 1.00 93.62 144 HIS A C 1
ATOM 1111 O O . HIS A 1 144 ? 11.580 -8.777 -18.274 1.00 93.62 144 HIS A O 1
ATOM 1117 N N . LEU A 1 145 ? 13.032 -9.005 -19.971 1.00 95.00 145 LEU A N 1
ATOM 1118 C CA . LEU A 1 145 ? 12.269 -10.040 -20.671 1.00 95.00 145 LEU A CA 1
ATOM 1119 C C . LEU A 1 145 ? 12.093 -11.296 -19.807 1.00 95.00 145 LEU A C 1
ATOM 1121 O O . LEU A 1 145 ? 10.996 -11.844 -19.747 1.00 95.00 145 LEU A O 1
ATOM 1125 N N . GLN A 1 146 ? 13.124 -11.705 -19.062 1.00 95.31 146 GLN A N 1
ATOM 1126 C CA . GLN A 1 146 ? 13.015 -12.808 -18.101 1.00 95.31 146 GLN A CA 1
ATOM 1127 C C . GLN A 1 146 ? 12.011 -12.506 -16.978 1.00 95.31 146 GLN A C 1
ATOM 1129 O O . GLN A 1 146 ? 11.229 -13.379 -16.607 1.00 95.31 146 GLN A O 1
ATOM 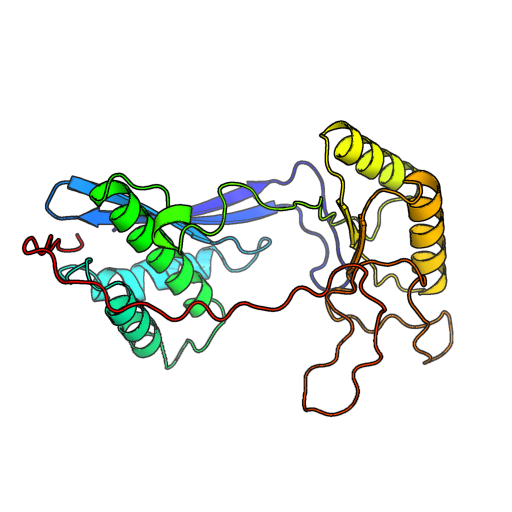1134 N N . ALA A 1 147 ? 12.013 -11.289 -16.424 1.00 94.06 147 ALA A N 1
ATOM 1135 C CA . ALA A 1 147 ? 11.052 -10.886 -15.395 1.00 94.06 147 ALA A CA 1
ATOM 1136 C C . ALA A 1 147 ? 9.616 -10.921 -15.928 1.00 94.06 147 ALA A C 1
ATOM 1138 O O . ALA A 1 147 ? 8.742 -11.523 -15.311 1.00 94.06 147 ALA A O 1
ATOM 1139 N N . VAL A 1 148 ? 9.403 -10.364 -17.115 1.00 94.12 148 VAL A N 1
ATOM 1140 C CA . VAL A 1 148 ? 8.114 -10.379 -17.807 1.00 94.12 148 VAL A CA 1
ATOM 1141 C C . VAL A 1 148 ? 7.643 -11.804 -18.101 1.00 94.12 148 VAL A C 1
ATOM 1143 O O . VAL A 1 148 ? 6.502 -12.143 -17.796 1.00 94.12 148 VAL A O 1
ATOM 1146 N N . ALA A 1 149 ? 8.522 -12.668 -18.615 1.00 94.75 149 ALA A N 1
ATOM 1147 C CA . ALA A 1 149 ? 8.205 -14.069 -18.874 1.00 94.75 149 ALA A CA 1
ATOM 1148 C C . ALA A 1 149 ? 7.763 -14.806 -17.600 1.00 94.75 149 ALA A C 1
ATOM 1150 O O . ALA A 1 149 ? 6.812 -15.585 -17.639 1.00 94.75 149 ALA A O 1
ATOM 1151 N N . ARG A 1 150 ? 8.410 -14.530 -16.456 1.00 95.38 150 ARG A N 1
ATOM 1152 C CA . ARG A 1 150 ? 8.013 -15.100 -15.159 1.00 95.38 150 ARG A CA 1
ATOM 1153 C C . ARG A 1 150 ? 6.609 -14.671 -14.743 1.00 95.38 150 ARG A C 1
ATOM 1155 O O . ARG A 1 150 ? 5.853 -15.507 -14.256 1.00 95.38 150 ARG A O 1
ATOM 1162 N N . GLU A 1 151 ? 6.247 -13.405 -14.931 1.00 95.19 151 GLU A N 1
ATOM 1163 C CA . GLU A 1 151 ? 4.910 -12.923 -14.562 1.00 95.19 151 GLU A CA 1
ATOM 1164 C C . GLU A 1 151 ? 3.820 -13.462 -15.500 1.00 95.19 151 GLU A C 1
ATOM 1166 O O . GLU A 1 151 ? 2.753 -13.863 -15.033 1.00 95.19 151 GLU A O 1
ATOM 1171 N N . LEU A 1 152 ? 4.106 -13.583 -16.800 1.00 92.94 152 LEU A N 1
ATOM 1172 C CA . LEU A 1 152 ? 3.207 -14.259 -17.743 1.00 92.94 152 LEU A CA 1
ATOM 1173 C C . LEU A 1 152 ? 3.004 -15.736 -17.368 1.00 92.94 152 LEU A C 1
ATOM 1175 O O . LEU A 1 152 ? 1.874 -16.219 -17.347 1.00 92.94 152 LEU A O 1
ATOM 1179 N N . ALA A 1 153 ? 4.075 -16.443 -16.990 1.00 95.19 153 ALA A N 1
ATOM 1180 C CA . ALA A 1 153 ? 3.998 -17.834 -16.539 1.00 95.19 153 ALA A CA 1
ATOM 1181 C C . ALA A 1 153 ? 3.198 -18.011 -15.231 1.00 95.19 153 ALA A C 1
ATOM 1183 O O . ALA A 1 153 ? 2.661 -19.088 -14.980 1.00 95.19 153 ALA A O 1
ATOM 1184 N N . ARG A 1 154 ? 3.072 -16.956 -14.411 1.00 95.44 154 ARG A N 1
ATOM 1185 C CA . ARG A 1 154 ? 2.193 -16.916 -13.227 1.00 95.44 154 ARG A CA 1
ATOM 1186 C C . ARG A 1 154 ? 0.720 -16.655 -13.564 1.00 95.44 154 ARG A C 1
ATOM 1188 O O . ARG A 1 154 ? -0.114 -16.662 -12.662 1.00 95.44 154 ARG A O 1
ATOM 1195 N N . GLY A 1 155 ? 0.395 -16.443 -14.840 1.00 94.38 155 GLY A N 1
ATOM 1196 C CA . GLY A 1 155 ? -0.966 -16.209 -15.322 1.00 94.38 155 GLY A CA 1
ATOM 1197 C C . GLY A 1 155 ? -1.383 -14.739 -15.348 1.00 94.38 155 GLY A C 1
ATOM 1198 O O . GLY A 1 155 ? -2.569 -14.456 -15.520 1.00 94.38 155 GLY A O 1
ATOM 1199 N N . HIS A 1 156 ? -0.452 -13.792 -15.183 1.00 94.19 156 HIS A N 1
ATOM 1200 C CA . HIS A 1 156 ? -0.774 -12.380 -15.370 1.00 94.19 156 HIS A CA 1
ATOM 1201 C C . HIS A 1 156 ? -1.030 -12.079 -16.848 1.00 94.19 156 HIS A C 1
ATOM 1203 O O . HIS A 1 156 ? -0.231 -12.421 -17.714 1.00 94.19 156 HIS A O 1
ATOM 1209 N N . THR A 1 157 ? -2.132 -11.386 -17.128 1.00 92.19 157 THR A N 1
ATOM 1210 C CA . THR A 1 157 ? -2.511 -10.949 -18.483 1.00 92.19 157 THR A CA 1
ATOM 1211 C C . THR A 1 157 ? -2.264 -9.460 -18.713 1.00 92.19 157 THR A C 1
ATOM 1213 O O . THR A 1 157 ? -2.551 -8.953 -19.791 1.00 92.19 157 THR A O 1
ATOM 1216 N N . GLY A 1 158 ? -1.755 -8.753 -17.703 1.00 93.69 158 GLY A N 1
ATOM 1217 C CA . GLY A 1 158 ? -1.416 -7.339 -17.773 1.00 93.69 158 GLY A CA 1
ATOM 1218 C C . GLY A 1 158 ? -0.068 -7.057 -17.127 1.00 93.69 158 GLY A C 1
ATOM 1219 O O . GLY A 1 158 ? 0.291 -7.682 -16.127 1.00 93.69 158 GLY A O 1
ATOM 1220 N N . LEU A 1 159 ? 0.670 -6.098 -17.680 1.00 94.00 159 LEU A N 1
ATOM 1221 C CA . LEU A 1 159 ? 2.022 -5.738 -17.258 1.00 94.00 159 LEU A CA 1
ATOM 1222 C C . LEU A 1 159 ? 2.183 -4.218 -17.208 1.00 94.00 159 LEU A C 1
ATOM 1224 O O . LEU A 1 159 ? 1.628 -3.502 -18.041 1.00 94.00 159 LEU A O 1
ATOM 1228 N N . LYS A 1 160 ? 2.982 -3.720 -16.263 1.00 94.38 160 LYS A N 1
ATOM 122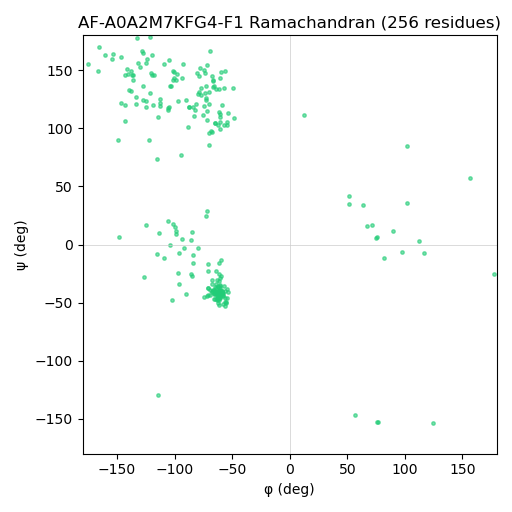9 C CA . LYS A 1 160 ? 3.393 -2.312 -16.213 1.00 94.38 160 LYS A CA 1
ATOM 1230 C C . LYS A 1 160 ? 4.890 -2.196 -15.960 1.00 94.38 160 LYS A C 1
ATOM 1232 O O . LYS A 1 160 ? 5.369 -2.726 -14.960 1.00 94.38 160 LYS A O 1
ATOM 1237 N N . ILE A 1 161 ? 5.582 -1.451 -16.818 1.00 93.19 161 ILE A N 1
ATOM 1238 C CA . ILE A 1 161 ? 7.031 -1.215 -16.726 1.00 93.19 161 ILE A CA 1
ATOM 1239 C C . ILE A 1 161 ? 7.338 0.227 -16.311 1.00 93.19 161 ILE A C 1
ATOM 1241 O O . ILE A 1 161 ? 6.539 1.138 -16.563 1.00 93.19 161 ILE A O 1
ATOM 1245 N N . LYS A 1 162 ? 8.508 0.459 -15.708 1.00 92.00 162 LYS A N 1
ATOM 1246 C CA . LYS A 1 162 ? 8.979 1.818 -15.402 1.00 92.00 162 LYS A CA 1
ATOM 1247 C C . LYS A 1 162 ? 9.554 2.492 -16.635 1.00 92.00 162 LYS A C 1
ATOM 1249 O O . LYS A 1 162 ? 10.215 1.828 -17.426 1.00 92.00 162 LYS A O 1
ATOM 1254 N N . LEU A 1 163 ? 9.352 3.800 -16.752 1.00 90.44 163 LEU A N 1
ATOM 1255 C CA . LEU A 1 163 ? 10.057 4.729 -17.641 1.00 90.44 163 LEU A CA 1
ATOM 1256 C C . LEU A 1 163 ? 10.715 5.838 -16.799 1.00 90.44 163 LEU A C 1
ATOM 1258 O O . LEU A 1 163 ? 10.550 5.885 -15.578 1.00 90.44 163 LEU A O 1
ATOM 1262 N N . GLY A 1 164 ? 11.427 6.746 -17.459 1.00 87.19 164 GLY A N 1
ATOM 1263 C CA . GLY A 1 164 ? 12.166 7.845 -16.843 1.00 87.19 164 GLY A CA 1
ATOM 1264 C C . GLY A 1 164 ? 13.668 7.577 -16.761 1.00 87.19 164 GLY A C 1
ATOM 1265 O O . GLY A 1 164 ? 14.299 7.952 -15.776 1.00 87.19 164 GLY A O 1
ATOM 1266 N N . ARG A 1 165 ? 14.242 6.897 -17.761 1.00 87.88 165 ARG A N 1
ATOM 1267 C CA . ARG A 1 165 ? 15.695 6.911 -17.983 1.00 87.88 165 ARG A CA 1
ATOM 1268 C C . ARG A 1 165 ? 16.132 8.295 -18.465 1.00 87.88 165 ARG A C 1
ATOM 1270 O O . ARG A 1 165 ? 15.314 9.109 -18.885 1.00 87.88 165 ARG A O 1
ATOM 1277 N N . GLU A 1 166 ? 17.441 8.537 -18.431 1.00 85.75 166 GLU A N 1
ATOM 1278 C CA . GLU A 1 166 ? 18.035 9.797 -18.898 1.00 85.75 166 GLU A CA 1
ATOM 1279 C C . GLU A 1 166 ? 17.684 10.107 -20.359 1.00 85.75 166 GLU A C 1
ATOM 1281 O O . GLU A 1 166 ? 17.452 11.266 -20.700 1.00 85.75 166 GLU A O 1
ATOM 1286 N N . CYS A 1 167 ? 17.603 9.071 -21.200 1.00 85.06 167 CYS A N 1
ATOM 1287 C CA . CYS A 1 167 ? 17.223 9.172 -22.601 1.00 85.06 167 CYS A CA 1
ATOM 1288 C C . CYS A 1 167 ? 15.874 8.489 -22.858 1.00 85.06 167 CYS A C 1
ATOM 1290 O O . CYS A 1 167 ? 15.709 7.285 -22.638 1.00 85.06 167 CYS A O 1
ATOM 1292 N N . LEU A 1 168 ? 14.907 9.254 -23.370 1.00 83.88 168 LEU A N 1
ATOM 1293 C CA . LEU A 1 168 ? 13.585 8.747 -23.748 1.00 83.88 168 LEU A CA 1
ATOM 1294 C C . LEU A 1 168 ? 13.659 7.678 -24.842 1.00 83.88 168 LEU A C 1
ATOM 1296 O O . LEU A 1 168 ? 12.872 6.734 -24.847 1.00 83.88 168 LEU A O 1
ATOM 1300 N N . GLU A 1 169 ? 14.597 7.802 -25.774 1.00 86.38 169 GLU A N 1
ATOM 1301 C CA . GLU A 1 169 ? 14.759 6.862 -26.877 1.00 86.38 169 GLU A CA 1
ATOM 1302 C C . GLU A 1 169 ? 15.110 5.455 -26.370 1.00 86.38 169 GLU A C 1
ATOM 1304 O O . GLU A 1 169 ? 14.576 4.479 -26.905 1.00 86.38 169 GLU A O 1
ATOM 1309 N N . ASP A 1 170 ? 15.895 5.348 -25.294 1.00 88.31 170 ASP A N 1
ATOM 1310 C CA . ASP A 1 170 ? 16.211 4.074 -24.634 1.00 88.31 170 ASP A CA 1
ATOM 1311 C C . ASP A 1 170 ? 14.969 3.443 -24.005 1.00 88.31 170 ASP A C 1
ATOM 1313 O O . ASP A 1 170 ? 14.729 2.236 -24.115 1.00 88.31 170 ASP A O 1
ATOM 1317 N N . ASP A 1 171 ? 14.150 4.266 -23.353 1.00 89.19 171 ASP A N 1
ATOM 1318 C CA . ASP A 1 171 ? 12.886 3.847 -22.761 1.00 89.19 171 ASP A CA 1
ATOM 1319 C C . ASP A 1 171 ? 11.900 3.355 -23.818 1.00 89.19 171 ASP A C 1
ATOM 1321 O O . ASP A 1 171 ? 11.295 2.292 -23.659 1.00 89.19 171 ASP A O 1
ATOM 1325 N N . LEU A 1 172 ? 11.778 4.081 -24.930 1.00 89.25 172 LEU A N 1
ATOM 1326 C CA . LEU A 1 172 ? 10.920 3.698 -26.046 1.00 89.25 172 LEU A CA 1
ATOM 1327 C C . LEU A 1 172 ? 11.429 2.435 -26.747 1.00 89.25 172 LEU A C 1
ATOM 1329 O O . LEU A 1 172 ? 10.624 1.579 -27.114 1.00 89.25 172 LEU A O 1
ATOM 1333 N N . ALA A 1 173 ? 12.744 2.298 -26.941 1.00 91.38 173 ALA A N 1
ATOM 1334 C CA . ALA A 1 173 ? 13.343 1.101 -27.526 1.00 91.38 173 ALA A CA 1
ATOM 1335 C C . ALA A 1 173 ? 13.075 -0.130 -26.655 1.00 91.38 173 ALA A C 1
ATOM 1337 O O . ALA A 1 173 ? 12.620 -1.157 -27.159 1.00 91.38 173 ALA A O 1
ATOM 1338 N N . ARG A 1 174 ? 13.262 -0.001 -25.338 1.00 92.88 174 ARG A N 1
ATOM 1339 C CA . ARG A 1 174 ? 12.960 -1.061 -24.376 1.00 92.88 174 ARG A CA 1
ATOM 1340 C C . ARG A 1 174 ? 11.472 -1.401 -24.345 1.00 92.88 174 ARG A C 1
ATOM 1342 O O . ARG A 1 174 ? 11.126 -2.576 -24.412 1.00 92.88 174 ARG A O 1
ATOM 1349 N N . ALA A 1 175 ? 10.593 -0.402 -24.285 1.00 92.50 175 ALA A N 1
ATOM 1350 C CA . ALA A 1 175 ? 9.147 -0.615 -24.283 1.00 92.50 175 ALA A CA 1
ATOM 1351 C C . ALA A 1 175 ? 8.670 -1.340 -25.553 1.00 92.50 175 ALA A C 1
ATOM 1353 O O . ALA A 1 175 ? 7.851 -2.250 -25.453 1.00 92.50 175 ALA A O 1
ATOM 1354 N N . ARG A 1 176 ? 9.215 -0.987 -26.729 1.00 93.25 176 ARG A N 1
ATOM 1355 C CA . ARG A 1 176 ? 8.948 -1.699 -27.991 1.00 93.25 176 ARG A CA 1
ATOM 1356 C C . ARG A 1 176 ? 9.411 -3.151 -27.932 1.00 93.25 176 ARG A C 1
ATOM 1358 O O . ARG A 1 176 ? 8.606 -4.037 -28.177 1.00 93.25 176 ARG A O 1
ATOM 1365 N N . ALA A 1 177 ? 10.654 -3.397 -27.517 1.00 94.38 177 ALA A N 1
ATOM 1366 C CA . ALA A 1 177 ? 11.190 -4.754 -27.418 1.00 94.38 177 ALA A CA 1
ATOM 1367 C C . ALA A 1 177 ? 10.365 -5.648 -26.473 1.00 94.38 177 ALA A C 1
ATOM 1369 O O . ALA A 1 177 ? 10.107 -6.810 -26.775 1.00 94.38 177 ALA A O 1
ATOM 1370 N N . ILE A 1 178 ? 9.908 -5.101 -25.342 1.00 93.44 178 ILE A N 1
ATOM 1371 C CA . ILE A 1 178 ? 9.041 -5.831 -24.410 1.00 93.44 178 ILE A CA 1
ATOM 1372 C C . ILE A 1 178 ? 7.661 -6.058 -25.026 1.00 93.44 178 ILE A C 1
ATOM 1374 O O . ILE A 1 178 ? 7.147 -7.168 -24.935 1.00 93.44 178 ILE A O 1
ATOM 1378 N N . ARG A 1 179 ? 7.067 -5.047 -25.676 1.00 93.38 179 ARG A N 1
ATOM 1379 C CA . ARG A 1 179 ? 5.775 -5.197 -26.358 1.00 93.38 179 ARG A CA 1
ATOM 1380 C C . ARG A 1 179 ? 5.823 -6.295 -27.417 1.00 93.38 179 ARG A C 1
ATOM 1382 O O . ARG A 1 179 ? 4.899 -7.100 -27.465 1.00 93.38 179 ARG A O 1
ATOM 1389 N N . ASP A 1 180 ? 6.882 -6.340 -28.216 1.00 94.19 180 ASP A N 1
ATOM 1390 C CA . ASP A 1 180 ? 7.066 -7.369 -29.240 1.00 94.19 180 ASP A CA 1
ATOM 1391 C C . ASP A 1 180 ? 7.185 -8.761 -28.603 1.00 94.19 180 ASP A C 1
ATOM 1393 O O . ASP A 1 180 ? 6.549 -9.709 -29.060 1.00 94.19 180 ASP A O 1
ATOM 1397 N N . PHE A 1 181 ? 7.919 -8.873 -27.490 1.00 93.56 181 PHE A N 1
ATOM 1398 C CA . PHE A 1 181 ? 8.059 -10.122 -26.738 1.00 93.56 181 PHE A CA 1
ATOM 1399 C C . PHE A 1 181 ? 6.737 -10.624 -26.137 1.00 93.56 181 PHE A C 1
ATOM 1401 O O . PHE A 1 181 ? 6.457 -11.820 -26.171 1.00 93.56 181 PHE A O 1
ATOM 1408 N N . VAL A 1 182 ? 5.908 -9.728 -25.591 1.00 91.25 182 VAL A N 1
ATOM 1409 C CA . VAL A 1 182 ? 4.656 -10.101 -24.904 1.00 91.25 182 VAL A CA 1
ATOM 1410 C C . VAL A 1 182 ? 3.451 -10.265 -25.839 1.00 91.25 182 VAL A C 1
ATOM 1412 O O . VAL A 1 182 ? 2.332 -10.477 -25.373 1.00 91.25 182 VAL A O 1
ATOM 1415 N N . GLY A 1 183 ? 3.629 -10.139 -27.157 1.00 89.38 183 GLY A N 1
ATOM 1416 C CA . GLY A 1 183 ? 2.554 -10.307 -28.144 1.00 89.38 183 GLY A CA 1
ATOM 1417 C C . GLY A 1 183 ? 1.616 -9.103 -28.213 1.00 89.38 183 GLY A C 1
ATOM 1418 O O . GLY A 1 183 ? 2.038 -8.000 -27.914 1.00 89.38 183 GLY A O 1
ATOM 1419 N N . ARG A 1 184 ? 0.346 -9.263 -28.605 1.00 88.88 184 ARG A N 1
ATOM 1420 C CA . ARG A 1 184 ? -0.665 -8.175 -28.570 1.00 88.88 184 ARG A CA 1
ATOM 1421 C C . ARG A 1 184 ? -1.819 -8.424 -27.600 1.00 88.88 184 ARG A C 1
ATOM 1423 O O . ARG A 1 184 ? -2.597 -7.510 -27.356 1.00 88.88 184 ARG A O 1
ATOM 1430 N N . ASP A 1 185 ? -1.894 -9.624 -27.035 1.00 87.50 185 ASP A N 1
ATOM 1431 C CA . ASP A 1 185 ? -3.031 -10.046 -26.214 1.00 87.50 185 ASP A CA 1
ATOM 1432 C C . ASP A 1 185 ? -2.902 -9.604 -24.753 1.00 87.50 185 ASP A C 1
ATOM 1434 O O . ASP A 1 185 ? -3.909 -9.393 -24.082 1.00 87.50 185 ASP A O 1
ATOM 1438 N N . ALA A 1 186 ? -1.672 -9.432 -24.256 1.00 88.69 186 ALA A N 1
ATOM 1439 C CA . ALA A 1 186 ? -1.435 -8.922 -22.909 1.00 88.69 186 ALA A CA 1
ATOM 1440 C C . ALA A 1 186 ? -1.630 -7.400 -22.841 1.00 88.69 186 ALA A C 1
ATOM 1442 O O . ALA A 1 186 ? -1.075 -6.670 -23.673 1.00 88.69 186 ALA A O 1
ATOM 1443 N N . ASP A 1 187 ? -2.330 -6.922 -21.811 1.00 91.94 187 ASP A N 1
ATOM 1444 C CA . ASP A 1 187 ? -2.392 -5.503 -21.463 1.00 91.94 187 ASP A CA 1
ATOM 1445 C C . ASP A 1 187 ? -0.990 -4.987 -21.116 1.00 91.94 187 ASP A C 1
ATOM 1447 O O . ASP A 1 187 ? -0.246 -5.616 -20.358 1.00 91.94 187 ASP A O 1
ATOM 1451 N N . PHE A 1 188 ? -0.616 -3.832 -21.666 1.00 91.12 188 PHE A N 1
ATOM 1452 C CA . PHE A 1 188 ? 0.719 -3.270 -21.479 1.00 91.12 188 PHE A CA 1
ATOM 1453 C C . PHE A 1 188 ? 0.647 -1.789 -21.123 1.00 91.12 188 PHE A C 1
ATOM 1455 O O . PHE A 1 188 ? 0.100 -0.973 -21.868 1.00 91.12 188 PHE A O 1
ATOM 1462 N N . MET A 1 189 ? 1.201 -1.450 -19.965 1.00 92.56 189 MET A N 1
ATOM 1463 C CA . MET A 1 189 ? 1.185 -0.112 -19.390 1.00 92.56 189 MET A CA 1
ATOM 1464 C C . MET A 1 189 ? 2.601 0.381 -19.105 1.00 92.56 189 MET A C 1
ATOM 1466 O O . MET A 1 189 ? 3.545 -0.396 -18.936 1.00 92.56 189 MET A O 1
ATOM 1470 N N . VAL A 1 190 ? 2.731 1.698 -18.982 1.00 88.12 190 VAL A N 1
ATOM 1471 C CA . VAL A 1 190 ? 3.991 2.365 -18.645 1.00 88.12 190 VAL A CA 1
ATOM 1472 C C . VAL A 1 190 ? 3.799 3.355 -17.494 1.00 88.12 190 VAL A C 1
ATOM 1474 O O . VAL A 1 190 ? 2.703 3.875 -17.283 1.00 88.12 190 VAL A O 1
ATOM 1477 N N . GLU A 1 191 ? 4.856 3.602 -16.719 1.00 86.25 191 GLU A N 1
ATOM 1478 C CA . GLU A 1 191 ? 4.838 4.528 -15.580 1.00 86.25 191 GLU A CA 1
ATOM 1479 C C . GLU A 1 191 ? 6.155 5.297 -15.451 1.00 86.25 191 GLU A C 1
ATOM 1481 O O . GLU A 1 191 ? 7.198 4.701 -15.201 1.00 86.25 191 GLU A O 1
ATOM 1486 N N . ALA A 1 192 ? 6.094 6.628 -15.539 1.00 85.31 192 ALA A N 1
ATOM 1487 C CA . ALA A 1 192 ? 7.259 7.511 -15.410 1.00 85.31 192 ALA A CA 1
ATOM 1488 C C . ALA A 1 192 ? 7.424 8.150 -14.014 1.00 85.31 192 ALA A C 1
ATOM 1490 O O . ALA A 1 192 ? 8.224 9.064 -13.854 1.00 85.31 192 ALA A O 1
ATOM 1491 N N . ASN A 1 193 ? 6.646 7.740 -13.000 1.00 80.31 193 ASN A N 1
ATOM 1492 C CA . ASN A 1 193 ? 6.732 8.257 -11.620 1.00 80.31 193 ASN A CA 1
ATOM 1493 C C . ASN A 1 193 ? 6.686 9.805 -11.484 1.00 80.31 193 ASN A C 1
ATOM 1495 O O . ASN A 1 193 ? 7.284 10.370 -10.571 1.00 80.31 193 ASN A O 1
ATOM 1499 N N . ARG A 1 194 ? 5.924 10.495 -12.346 1.00 66.00 194 ARG A N 1
ATOM 1500 C CA . ARG A 1 194 ? 5.843 11.969 -12.466 1.00 66.00 194 ARG A CA 1
ATOM 1501 C C . ARG A 1 194 ? 7.118 12.634 -12.963 1.00 66.00 194 ARG A C 1
ATOM 1503 O O . ARG A 1 194 ? 7.266 13.850 -12.822 1.00 66.00 194 ARG A O 1
ATOM 1510 N N . ASP A 1 195 ? 8.030 11.861 -1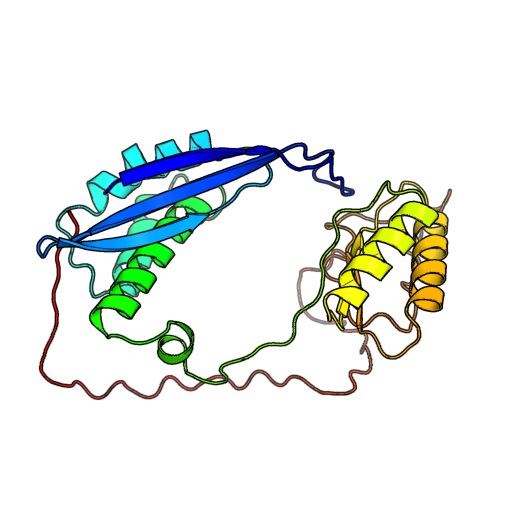3.529 1.00 62.78 195 ASP A N 1
ATOM 1511 C CA . ASP A 1 195 ? 9.175 12.432 -14.193 1.00 62.78 195 ASP A CA 1
ATOM 1512 C C . ASP A 1 195 ? 8.807 13.033 -15.547 1.00 62.78 195 ASP A C 1
ATOM 1514 O O . ASP A 1 195 ? 7.874 12.590 -16.221 1.00 62.78 195 ASP A O 1
ATOM 1518 N N . ILE A 1 196 ? 9.551 14.064 -15.934 1.00 59.47 196 ILE A N 1
ATOM 1519 C CA . ILE A 1 196 ? 9.492 14.604 -17.285 1.00 59.47 196 ILE A CA 1
ATOM 1520 C C . ILE A 1 196 ? 10.517 13.807 -18.077 1.00 59.47 196 ILE A C 1
ATOM 1522 O O . ILE A 1 196 ? 11.714 14.062 -17.964 1.00 59.47 196 ILE A O 1
ATOM 1526 N N . VAL A 1 197 ? 10.053 12.836 -18.861 1.00 56.66 197 VAL A N 1
ATOM 1527 C CA . VAL A 1 197 ? 10.944 12.093 -19.755 1.00 56.66 197 VAL A CA 1
ATOM 1528 C C . VAL A 1 197 ? 11.376 13.037 -20.878 1.00 56.66 197 VAL A C 1
ATOM 1530 O O . VAL A 1 197 ? 10.531 13.613 -21.566 1.00 56.66 197 VAL A O 1
ATOM 1533 N N . LYS A 1 198 ? 12.685 13.256 -21.020 1.00 53.72 198 LYS A N 1
ATOM 1534 C CA . LYS A 1 198 ? 13.261 14.173 -22.011 1.00 53.72 198 LYS A CA 1
ATOM 1535 C C . LYS A 1 198 ? 13.852 13.367 -23.162 1.00 53.72 198 LYS A C 1
A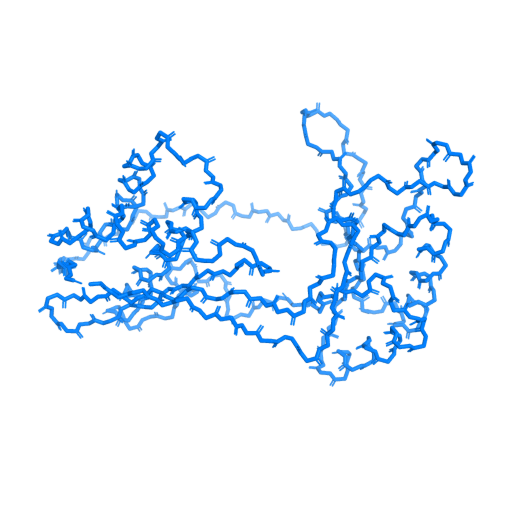TOM 1537 O O . LYS A 1 198 ? 14.537 12.376 -22.925 1.00 53.72 198 LYS A O 1
ATOM 1542 N N . SER A 1 199 ? 13.609 13.796 -24.399 1.00 54.09 199 SER A N 1
ATOM 1543 C CA .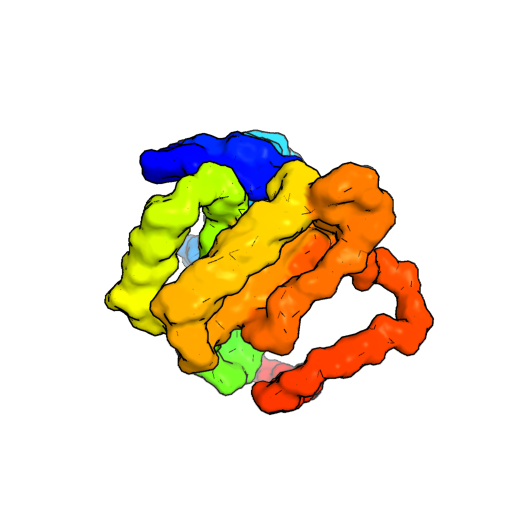 SER A 1 199 ? 14.341 13.263 -25.555 1.00 54.09 199 SER A CA 1
ATOM 1544 C C . SER A 1 199 ? 15.839 13.523 -25.418 1.00 54.09 199 SER A C 1
ATOM 1546 O O . SER A 1 199 ? 16.235 14.596 -24.945 1.00 54.09 199 SER A O 1
ATOM 1548 N N . CYS A 1 200 ? 16.660 12.570 -25.860 1.00 50.09 200 CYS A N 1
ATOM 1549 C CA . CYS A 1 200 ? 18.110 12.703 -25.921 1.00 50.09 200 CYS A CA 1
ATOM 1550 C C . CYS A 1 200 ? 18.488 14.041 -26.590 1.00 50.09 200 CYS A C 1
ATOM 1552 O O . CYS A 1 200 ? 18.280 14.244 -27.785 1.00 50.09 200 CYS A O 1
ATOM 1554 N N . GLY A 1 201 ? 19.011 14.988 -25.806 1.00 49.94 201 GLY A N 1
ATOM 1555 C CA . GLY A 1 201 ? 19.532 16.264 -26.310 1.00 49.94 201 GLY A CA 1
ATOM 1556 C C . GLY A 1 201 ? 18.510 17.329 -26.736 1.00 49.94 201 GLY A C 1
ATOM 1557 O O . GLY A 1 201 ? 18.931 18.382 -27.208 1.00 49.94 201 GLY A O 1
ATOM 1558 N N . SER A 1 202 ? 17.196 17.143 -26.554 1.00 46.38 202 SER A N 1
ATOM 1559 C CA . SER A 1 202 ? 16.221 18.218 -26.815 1.00 46.38 202 SER A CA 1
ATOM 1560 C C . SER A 1 202 ? 15.091 18.256 -25.784 1.00 46.38 202 SER A C 1
ATOM 1562 O O . SER A 1 202 ? 14.687 17.237 -25.229 1.00 46.38 202 SER A O 1
ATOM 1564 N N . GLY A 1 203 ? 14.583 19.454 -25.483 1.00 39.22 203 GLY A N 1
ATOM 1565 C CA . GLY A 1 203 ? 13.523 19.691 -24.493 1.00 39.22 203 GLY A CA 1
ATOM 1566 C C . GLY A 1 203 ? 12.123 19.237 -24.926 1.00 39.22 203 GLY A C 1
ATOM 1567 O O . GLY A 1 203 ? 11.140 19.803 -24.454 1.00 39.22 203 GLY A O 1
ATOM 1568 N N . SER A 1 204 ? 12.017 18.274 -25.846 1.00 36.50 204 SER A N 1
ATOM 1569 C CA . SER A 1 204 ? 10.741 17.807 -26.385 1.00 36.50 204 SER A CA 1
ATOM 1570 C C . SER A 1 204 ? 10.198 16.593 -25.620 1.00 36.50 204 SER A C 1
ATOM 1572 O O . SER A 1 204 ? 10.950 15.735 -25.155 1.00 36.50 204 SER A O 1
ATOM 1574 N N . GLN A 1 205 ? 8.873 16.544 -25.464 1.00 46.16 205 GLN A N 1
ATOM 1575 C CA . GLN A 1 205 ? 8.135 15.399 -24.926 1.00 46.16 205 GLN A CA 1
ATOM 1576 C C . GLN A 1 205 ? 7.811 14.453 -26.091 1.00 46.16 205 GLN A C 1
ATOM 1578 O O . GLN A 1 205 ? 7.107 14.864 -27.014 1.00 46.16 205 GLN A O 1
ATOM 1583 N N . ALA A 1 206 ? 8.303 13.208 -26.081 1.00 46.75 206 ALA A N 1
ATOM 1584 C CA . ALA A 1 206 ? 7.937 12.231 -27.112 1.00 46.75 206 ALA A CA 1
ATOM 1585 C C . ALA A 1 206 ? 6.729 11.373 -26.707 1.00 46.75 206 ALA A C 1
ATOM 1587 O O . ALA A 1 206 ? 6.421 11.180 -25.530 1.00 46.75 206 ALA A O 1
ATOM 1588 N N . ALA A 1 207 ? 6.039 10.861 -27.727 1.00 48.12 207 ALA A N 1
ATOM 1589 C CA . ALA A 1 207 ? 4.827 10.070 -27.588 1.00 48.12 207 ALA A CA 1
ATOM 1590 C C . ALA A 1 207 ? 5.129 8.613 -27.192 1.00 48.12 207 ALA A C 1
ATOM 1592 O O . ALA A 1 207 ? 5.940 7.928 -27.816 1.00 48.12 207 ALA A O 1
ATOM 1593 N N . ILE A 1 208 ? 4.409 8.140 -26.177 1.00 54.03 208 ILE A N 1
ATOM 1594 C CA . ILE A 1 208 ? 4.357 6.748 -25.709 1.00 54.03 208 ILE A CA 1
ATOM 1595 C C . ILE A 1 208 ? 3.867 5.825 -26.849 1.00 54.03 208 ILE A C 1
ATOM 1597 O O . ILE A 1 208 ? 3.073 6.279 -27.683 1.00 54.03 208 ILE A O 1
ATOM 1601 N N . PRO A 1 209 ? 4.304 4.545 -26.928 1.00 49.69 209 PRO A N 1
ATOM 1602 C CA . PRO A 1 209 ? 3.833 3.612 -27.953 1.00 49.69 209 PRO A CA 1
ATOM 1603 C C . PRO A 1 209 ? 2.300 3.584 -28.056 1.00 49.69 209 PRO A C 1
ATOM 1605 O O . PRO A 1 209 ? 1.608 3.512 -27.041 1.00 49.69 209 PRO A O 1
ATOM 1608 N N . ARG A 1 210 ? 1.774 3.620 -29.290 1.00 44.66 210 ARG A N 1
ATOM 1609 C CA . ARG A 1 210 ? 0.335 3.804 -29.587 1.00 44.66 210 ARG A CA 1
ATOM 1610 C C . ARG A 1 210 ? -0.587 2.709 -29.028 1.00 44.66 210 ARG A C 1
ATOM 1612 O O . ARG A 1 210 ? -1.785 2.951 -28.924 1.00 44.66 210 ARG A O 1
ATOM 1619 N N . ASP A 1 211 ? -0.022 1.572 -28.631 1.00 51.53 211 ASP A N 1
ATOM 1620 C CA . ASP A 1 211 ? -0.736 0.396 -28.118 1.00 51.53 211 ASP A CA 1
ATOM 1621 C C . ASP A 1 211 ? -0.587 0.224 -26.590 1.00 51.53 211 ASP A C 1
ATOM 1623 O O . ASP A 1 211 ? -0.766 -0.874 -26.065 1.00 51.53 211 ASP A O 1
ATOM 1627 N N . CYS A 1 212 ? -0.229 1.287 -25.857 1.00 49.06 212 CYS A N 1
ATOM 1628 C CA . CYS A 1 212 ? -0.251 1.263 -24.392 1.00 49.06 212 CYS A CA 1
ATOM 1629 C C . CYS A 1 212 ? -1.684 1.398 -23.866 1.00 49.06 212 CYS A C 1
ATOM 1631 O O . CYS A 1 212 ? -2.389 2.357 -24.194 1.00 49.06 212 CYS A O 1
ATOM 1633 N N . SER A 1 213 ? -2.086 0.481 -22.984 1.00 49.75 213 SER A N 1
ATOM 1634 C CA . SER A 1 213 ? -3.410 0.495 -22.357 1.00 49.75 213 SER A CA 1
ATOM 1635 C C . SER A 1 213 ? -3.579 1.697 -21.412 1.00 49.75 213 SER A C 1
ATOM 1637 O O . SER A 1 213 ? -4.693 2.202 -21.260 1.00 49.75 213 SER A O 1
ATOM 1639 N N . TRP A 1 214 ? -2.495 2.183 -20.781 1.00 48.59 214 TRP A N 1
ATOM 1640 C CA . TRP A 1 214 ? -2.532 3.309 -19.835 1.00 48.59 214 TRP A CA 1
ATOM 1641 C C . TRP A 1 214 ? -1.139 3.898 -19.498 1.00 48.59 214 TRP A C 1
ATOM 1643 O O . TRP A 1 214 ? -0.155 3.156 -19.454 1.00 48.59 214 TRP A O 1
ATOM 1653 N N . ASP A 1 215 ? -1.085 5.207 -19.199 1.00 54.47 215 ASP A N 1
ATOM 1654 C CA . ASP A 1 215 ? 0.058 5.931 -18.602 1.00 54.47 215 ASP A CA 1
ATOM 1655 C C . ASP A 1 215 ? -0.367 6.535 -17.254 1.00 54.47 215 ASP A C 1
ATOM 1657 O O . ASP A 1 215 ? -1.315 7.323 -17.174 1.00 54.47 215 ASP A O 1
ATOM 1661 N N . SER A 1 216 ? 0.316 6.130 -16.183 1.00 44.75 216 SER A N 1
ATOM 1662 C CA . SER A 1 216 ? -0.061 6.452 -14.806 1.00 44.75 216 SER A CA 1
ATOM 1663 C C . SER A 1 216 ? 0.429 7.801 -14.299 1.00 44.75 216 SER A C 1
ATOM 1665 O O . SER A 1 216 ? -0.037 8.259 -13.249 1.00 44.75 216 SER A O 1
ATOM 1667 N N . ALA A 1 217 ? 1.402 8.415 -14.979 1.00 43.50 217 ALA A N 1
ATOM 1668 C CA . ALA A 1 217 ? 2.206 9.442 -14.336 1.00 43.50 217 ALA A CA 1
ATOM 1669 C C . ALA A 1 217 ? 2.728 10.563 -15.242 1.00 43.50 217 ALA A C 1
ATOM 1671 O O . ALA A 1 217 ? 3.456 11.412 -14.722 1.00 43.50 217 ALA A O 1
ATOM 1672 N N . SER A 1 218 ? 2.341 10.650 -16.522 1.00 43.25 218 SER A N 1
ATOM 1673 C CA . SER A 1 218 ? 2.520 11.897 -17.281 1.00 43.25 218 SER A CA 1
ATOM 1674 C C . SER A 1 218 ? 1.881 13.051 -16.501 1.00 43.25 218 SER A C 1
ATOM 1676 O O . SER A 1 218 ? 0.668 13.067 -16.272 1.00 43.25 218 SER A O 1
ATOM 1678 N N . GLY A 1 219 ? 2.698 13.984 -16.017 1.00 34.72 219 GLY A N 1
ATOM 1679 C CA . GLY A 1 219 ? 2.255 15.079 -15.164 1.00 34.72 219 GLY A CA 1
ATOM 1680 C C . GLY A 1 219 ? 1.224 15.967 -15.859 1.00 34.72 219 GLY A C 1
ATOM 1681 O O . GLY A 1 219 ? 1.584 16.866 -16.607 1.00 34.72 219 GLY A O 1
ATOM 1682 N N . ALA A 1 220 ? -0.057 15.752 -15.565 1.00 32.41 220 ALA A N 1
ATOM 1683 C CA . ALA A 1 220 ? -1.122 16.707 -15.837 1.00 32.41 220 ALA A CA 1
ATOM 1684 C C . ALA A 1 220 ? -2.234 16.577 -14.786 1.00 32.41 220 ALA A C 1
ATOM 1686 O O . ALA A 1 220 ? -3.211 15.845 -14.943 1.00 32.41 220 ALA A O 1
ATOM 1687 N N . GLY A 1 221 ? -2.116 17.337 -13.700 1.00 28.64 221 GLY A N 1
ATOM 1688 C CA . GLY A 1 221 ? -3.281 17.715 -12.905 1.00 28.64 221 GLY A CA 1
ATOM 1689 C C . GLY A 1 221 ? -3.076 19.109 -12.326 1.00 28.64 221 GLY A C 1
ATOM 1690 O O . GLY A 1 221 ? -2.092 19.302 -11.626 1.00 28.64 221 GLY A O 1
ATOM 1691 N N . LYS A 1 222 ? -3.919 20.127 -12.557 1.00 26.62 222 LYS A N 1
ATOM 1692 C CA . LYS A 1 222 ? -5.237 20.315 -13.235 1.00 26.62 222 LYS A CA 1
ATOM 1693 C C . LYS A 1 222 ? -5.427 21.862 -13.431 1.00 26.62 222 LYS A C 1
ATOM 1695 O O . LYS A 1 222 ? -4.638 22.573 -12.812 1.00 26.62 222 LYS A O 1
ATOM 1700 N N . PRO A 1 223 ? -6.410 22.429 -14.187 1.00 31.50 223 PRO A N 1
ATOM 1701 C CA . PRO A 1 223 ? -7.775 21.937 -14.407 1.00 31.50 223 PRO A CA 1
ATOM 1702 C C . PRO A 1 223 ? -8.213 21.803 -15.880 1.00 31.50 223 PRO A C 1
ATOM 1704 O O . PRO A 1 223 ? -7.567 22.288 -16.796 1.00 31.50 223 PRO A O 1
ATOM 1707 N N . SER A 1 224 ? -9.318 21.068 -16.055 1.00 33.44 224 SER A N 1
ATOM 1708 C CA . SER A 1 224 ? -10.246 21.046 -17.201 1.00 33.44 224 SER A CA 1
ATOM 1709 C C . SER A 1 224 ? -9.801 21.748 -18.492 1.00 33.44 224 SER A C 1
ATOM 1711 O O . SER A 1 224 ? -9.816 22.972 -18.536 1.00 33.44 224 SER A O 1
ATOM 1713 N N . THR A 1 225 ? -9.526 20.985 -19.560 1.00 26.64 225 THR A N 1
ATOM 1714 C CA . THR A 1 225 ? -10.087 21.234 -20.916 1.00 26.64 225 THR A CA 1
ATOM 1715 C C . THR A 1 225 ? -9.587 20.277 -21.997 1.00 26.64 225 THR A C 1
ATOM 1717 O O . THR A 1 225 ? -10.359 20.010 -22.902 1.00 26.64 225 THR A O 1
ATOM 1720 N N . ASN A 1 226 ? -8.408 19.654 -21.908 1.00 26.73 226 ASN A N 1
ATOM 1721 C CA . ASN A 1 226 ? -7.923 18.809 -23.014 1.00 26.73 226 ASN A CA 1
ATOM 1722 C C . ASN A 1 226 ? -7.639 17.361 -22.592 1.00 26.73 226 ASN A C 1
ATOM 1724 O O . ASN A 1 226 ? -6.524 17.009 -22.218 1.00 26.73 226 ASN A O 1
ATOM 1728 N N . ARG A 1 227 ? -8.661 16.496 -22.685 1.00 25.72 227 ARG A N 1
ATOM 1729 C CA . ARG A 1 227 ? -8.446 15.049 -22.852 1.00 25.72 227 ARG A CA 1
ATOM 1730 C C . ARG A 1 227 ? -8.194 14.784 -24.331 1.00 25.72 227 ARG A C 1
ATOM 1732 O O . ARG A 1 227 ? -9.107 14.948 -25.134 1.00 25.72 227 ARG A O 1
ATOM 1739 N N . VAL A 1 228 ? -7.003 14.311 -24.677 1.00 27.42 228 VAL A N 1
ATOM 1740 C CA . VAL A 1 228 ? -6.816 13.580 -25.935 1.00 27.42 228 VAL A CA 1
ATOM 1741 C C . VAL A 1 228 ? -7.479 12.207 -25.750 1.00 27.42 228 VAL A C 1
ATOM 1743 O O . VAL A 1 228 ? -7.182 11.531 -24.761 1.00 27.42 228 VAL A O 1
ATOM 1746 N N . PRO A 1 229 ? -8.420 11.791 -26.613 1.00 25.81 229 PRO A N 1
ATOM 1747 C CA . PRO A 1 229 ? -9.109 10.524 -26.439 1.00 25.81 229 PRO A CA 1
ATOM 1748 C C . PRO A 1 229 ? -8.180 9.373 -26.838 1.00 25.81 229 PRO A C 1
ATOM 1750 O O . PRO A 1 229 ? -7.900 9.179 -28.020 1.00 25.81 229 PRO A O 1
ATOM 1753 N N . SER A 1 230 ? -7.740 8.568 -25.869 1.00 32.31 230 SER A N 1
ATOM 1754 C CA . SER A 1 230 ? -7.327 7.199 -26.172 1.00 32.31 230 SER A CA 1
ATOM 1755 C C . SER A 1 230 ? -8.594 6.392 -26.470 1.00 32.31 230 SER A C 1
ATOM 1757 O O . SER A 1 230 ? -9.569 6.419 -25.713 1.00 32.31 230 SER A O 1
ATOM 1759 N N . ARG A 1 231 ? -8.636 5.724 -27.628 1.00 26.58 231 ARG A N 1
ATOM 1760 C CA . ARG A 1 231 ? -9.737 4.820 -27.980 1.00 26.58 231 ARG A CA 1
ATOM 1761 C C . ARG A 1 231 ? -9.685 3.615 -27.043 1.00 26.58 231 ARG A C 1
ATOM 1763 O O . ARG A 1 231 ? -8.954 2.667 -27.299 1.00 26.5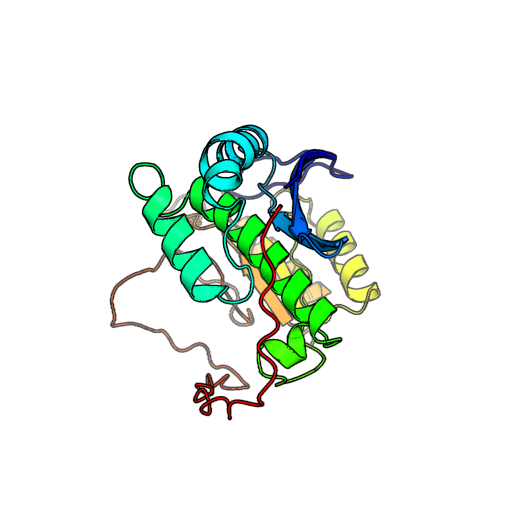8 231 ARG A O 1
ATOM 1770 N N . SER A 1 232 ? -10.477 3.639 -25.977 1.00 29.22 232 SER A N 1
ATOM 1771 C CA . SER A 1 232 ? -10.751 2.452 -25.176 1.00 29.22 232 SER A CA 1
ATOM 1772 C C . SER A 1 232 ? -11.710 1.536 -25.938 1.00 29.22 232 SER A C 1
ATOM 1774 O O . SER A 1 232 ? -12.848 1.901 -26.241 1.00 29.22 232 SER A O 1
ATOM 1776 N N . ARG A 1 233 ? -11.274 0.309 -26.239 1.00 31.67 233 ARG A N 1
ATOM 1777 C CA . ARG A 1 233 ? -12.225 -0.803 -26.326 1.00 31.67 233 ARG A CA 1
ATOM 1778 C C . ARG A 1 233 ? -12.643 -1.094 -24.887 1.00 31.67 233 ARG A C 1
ATOM 1780 O O . ARG A 1 233 ? -11.837 -1.564 -24.098 1.00 31.67 233 ARG A O 1
ATOM 1787 N N . GLY A 1 234 ? -13.875 -0.728 -24.546 1.00 28.97 234 GLY A N 1
ATOM 1788 C CA . GLY A 1 234 ? -14.435 -0.880 -23.203 1.00 28.97 234 GLY A CA 1
ATOM 1789 C C . GLY A 1 234 ? -14.432 0.429 -22.422 1.00 28.97 234 GLY A C 1
ATOM 1790 O O . GLY A 1 234 ? -13.541 0.715 -21.628 1.00 28.97 234 GLY A O 1
ATOM 1791 N N . THR A 1 235 ? -15.469 1.239 -22.619 1.00 26.03 235 THR A N 1
ATOM 1792 C CA . THR A 1 235 ? -15.772 2.358 -21.726 1.00 26.03 235 THR A CA 1
ATOM 1793 C C . THR A 1 235 ? -16.084 1.821 -20.331 1.00 26.03 235 THR A C 1
ATOM 1795 O O . THR A 1 235 ? -17.194 1.347 -20.087 1.00 26.03 235 THR A O 1
ATOM 1798 N N . TRP A 1 236 ? -15.134 1.927 -19.402 1.00 24.92 236 TRP A N 1
ATOM 1799 C CA . TRP A 1 236 ? -15.422 1.824 -17.975 1.00 24.92 236 TRP A CA 1
ATOM 1800 C C . TRP A 1 236 ? -16.235 3.063 -17.576 1.00 24.92 236 TRP A C 1
ATOM 1802 O O . TRP A 1 236 ? -15.701 4.161 -17.410 1.00 24.92 236 TRP A O 1
ATOM 1812 N N . ARG A 1 237 ? -17.562 2.919 -17.519 1.00 23.11 237 ARG A N 1
ATOM 1813 C CA . ARG A 1 237 ? -18.437 3.921 -16.905 1.00 23.11 237 ARG A CA 1
ATOM 1814 C C . ARG A 1 237 ? -18.407 3.667 -15.397 1.00 23.11 237 ARG A C 1
ATOM 1816 O O . ARG A 1 237 ? -18.795 2.572 -14.997 1.00 23.11 237 ARG A O 1
ATOM 1823 N N . PRO A 1 238 ? -17.994 4.627 -14.552 1.00 22.73 238 PRO A N 1
ATOM 1824 C CA . PRO A 1 238 ? -18.208 4.496 -13.122 1.00 22.73 238 PRO A CA 1
ATOM 1825 C C . PRO A 1 238 ? -19.719 4.508 -12.895 1.00 22.73 238 PRO A C 1
ATOM 1827 O O . PRO A 1 238 ? -20.373 5.545 -13.010 1.00 22.73 238 PRO A O 1
ATOM 1830 N N . SER A 1 239 ? -20.299 3.344 -12.616 1.00 23.00 239 SER A N 1
ATOM 1831 C CA . SER A 1 239 ? -21.603 3.289 -11.979 1.00 23.00 239 SER A CA 1
ATOM 1832 C C . SER A 1 239 ? -21.418 3.895 -10.595 1.00 23.00 239 SER A C 1
ATOM 1834 O O . SER A 1 239 ? -20.816 3.281 -9.717 1.00 23.00 239 SER A O 1
ATOM 1836 N N . VAL A 1 240 ? -21.890 5.128 -10.420 1.00 23.77 240 VAL A N 1
ATOM 1837 C CA . VAL A 1 240 ? -22.097 5.710 -9.096 1.00 23.77 240 VAL A CA 1
ATOM 1838 C C . VAL A 1 240 ? -23.038 4.754 -8.375 1.00 23.77 240 VAL A C 1
ATOM 1840 O O . VAL A 1 240 ? -24.229 4.701 -8.683 1.00 23.77 240 VAL A O 1
ATOM 1843 N N . ALA A 1 241 ? -22.497 3.941 -7.469 1.00 23.80 241 ALA A N 1
ATOM 1844 C CA . ALA A 1 241 ? -23.311 3.168 -6.556 1.00 23.80 241 ALA A CA 1
ATOM 1845 C C . ALA A 1 241 ? -24.105 4.186 -5.734 1.00 23.80 241 ALA A C 1
ATOM 1847 O O . ALA A 1 241 ? -23.552 4.888 -4.887 1.00 23.80 241 ALA A O 1
ATOM 1848 N N . ARG A 1 242 ? -25.403 4.331 -6.028 1.00 23.30 242 ARG A N 1
ATOM 1849 C CA . ARG A 1 242 ? -26.314 4.993 -5.098 1.00 23.30 242 ARG A CA 1
ATOM 1850 C C . ARG A 1 242 ? -26.268 4.161 -3.825 1.00 23.30 242 ARG A C 1
ATOM 1852 O O . ARG A 1 242 ? -26.691 3.008 -3.839 1.00 23.30 242 ARG A O 1
ATOM 1859 N N . LEU A 1 243 ? -25.719 4.737 -2.759 1.00 24.33 243 LEU A N 1
ATOM 1860 C CA . LEU A 1 243 ? -25.856 4.211 -1.407 1.00 24.33 243 LEU A CA 1
ATOM 1861 C C . LEU A 1 243 ? -27.357 4.064 -1.141 1.00 24.33 243 LEU A C 1
ATOM 1863 O O . LEU A 1 243 ? -28.063 5.056 -0.960 1.00 24.33 243 LEU A O 1
ATOM 1867 N N . LEU A 1 244 ? -27.865 2.835 -1.208 1.00 23.36 244 LEU A N 1
ATOM 1868 C CA . LEU A 1 244 ? -29.221 2.547 -0.767 1.00 23.36 244 LEU A CA 1
ATOM 1869 C C . LEU A 1 244 ? -29.258 2.751 0.754 1.00 23.36 244 LEU A C 1
ATOM 1871 O O . LEU A 1 244 ? -28.328 2.317 1.442 1.00 23.36 244 LEU A O 1
ATOM 1875 N N . PRO A 1 245 ? -30.289 3.420 1.299 1.00 23.14 245 PRO A N 1
ATOM 1876 C CA . PRO A 1 245 ? -30.403 3.617 2.734 1.00 23.14 245 PRO A CA 1
ATOM 1877 C C . PRO A 1 245 ? -30.431 2.254 3.431 1.00 23.14 245 PRO A C 1
ATOM 1879 O O . PRO A 1 245 ? -31.287 1.411 3.167 1.00 23.14 245 PRO A O 1
ATOM 1882 N N . CYS A 1 246 ? -29.455 2.041 4.311 1.00 27.83 246 CYS A N 1
ATOM 1883 C CA . CYS A 1 246 ? -29.352 0.853 5.141 1.00 27.83 246 CYS A CA 1
ATOM 1884 C C . CYS A 1 246 ? -30.601 0.764 6.030 1.00 27.83 246 CYS A C 1
ATOM 1886 O O . CYS A 1 246 ? -30.788 1.573 6.942 1.00 27.83 246 CYS A O 1
ATOM 1888 N N . SER A 1 247 ? -31.479 -0.204 5.756 1.00 28.84 247 SER A N 1
ATOM 1889 C CA . SER A 1 247 ? -32.604 -0.520 6.632 1.00 28.84 247 SER A CA 1
ATOM 1890 C C . SER A 1 247 ? -32.048 -0.962 7.988 1.00 28.84 247 SER A C 1
ATOM 1892 O O . SER A 1 247 ? -31.382 -1.998 8.079 1.00 28.84 247 SER A O 1
ATOM 1894 N N . ARG A 1 248 ? -32.300 -0.169 9.036 1.00 28.58 248 ARG A N 1
ATOM 1895 C CA . ARG A 1 248 ? -31.927 -0.475 10.422 1.00 28.58 248 ARG A CA 1
ATOM 1896 C C . ARG A 1 248 ? -32.499 -1.842 10.819 1.00 28.58 248 ARG A C 1
ATOM 1898 O O . ARG A 1 248 ? -33.693 -1.953 11.079 1.00 28.58 248 ARG A O 1
ATOM 1905 N N . ARG A 1 249 ? -31.654 -2.874 10.901 1.00 30.02 249 ARG A N 1
ATOM 1906 C CA . ARG A 1 249 ? -31.962 -4.069 11.698 1.00 30.02 249 ARG A CA 1
ATOM 1907 C C . ARG A 1 249 ? -31.657 -3.747 13.169 1.00 30.02 249 ARG A C 1
ATOM 1909 O O . ARG A 1 249 ? -30.576 -3.220 13.441 1.00 30.02 249 ARG A O 1
ATOM 1916 N N . PRO A 1 250 ? -32.578 -4.006 14.111 1.00 28.56 250 PRO A N 1
ATOM 1917 C CA . PRO A 1 250 ? -32.348 -3.747 15.526 1.00 28.56 250 PRO A CA 1
ATOM 1918 C C . PRO A 1 250 ? -31.344 -4.772 16.069 1.00 28.56 250 PRO A C 1
ATOM 1920 O O . PRO A 1 250 ? -31.590 -5.972 16.057 1.00 28.56 250 PRO A O 1
ATOM 1923 N N . GLY A 1 251 ? -30.181 -4.271 16.478 1.00 36.03 251 GLY A N 1
ATOM 1924 C CA . GLY A 1 251 ? -29.034 -5.056 16.930 1.00 36.03 251 GLY A CA 1
ATOM 1925 C C . GLY A 1 251 ? -27.753 -4.245 16.769 1.00 36.03 251 GLY A C 1
ATOM 1926 O O . GLY A 1 251 ? -26.869 -4.615 16.004 1.00 36.03 251 GLY A O 1
ATOM 1927 N N . ALA A 1 252 ? -27.693 -3.067 17.398 1.00 35.81 252 ALA A N 1
ATOM 1928 C CA . ALA A 1 252 ? -26.514 -2.211 17.356 1.00 35.81 252 ALA A CA 1
ATOM 1929 C C . ALA A 1 252 ? -25.393 -2.872 18.164 1.00 35.81 252 ALA A C 1
ATOM 1931 O O . ALA A 1 252 ? -25.343 -2.762 19.388 1.00 35.81 252 ALA A O 1
ATOM 1932 N N . TYR A 1 253 ? -24.511 -3.588 17.477 1.00 45.22 253 TYR A N 1
ATOM 1933 C CA . TYR A 1 253 ? -23.287 -4.107 18.063 1.00 45.22 253 TYR A CA 1
A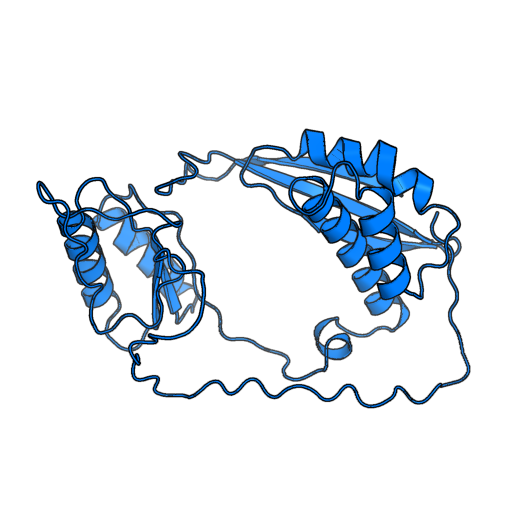TOM 1934 C C . TYR A 1 253 ? -22.344 -2.928 18.348 1.00 45.22 253 TYR A C 1
ATOM 1936 O O . TYR A 1 253 ? -21.520 -2.555 17.520 1.00 45.22 253 TYR A O 1
ATOM 1944 N N . ARG A 1 254 ? -22.506 -2.289 19.507 1.00 49.41 254 ARG A N 1
ATOM 1945 C CA . ARG A 1 254 ? -21.577 -1.265 19.991 1.00 49.41 254 ARG A CA 1
ATOM 1946 C C . ARG A 1 254 ? -20.418 -1.959 20.690 1.00 49.41 254 ARG A C 1
ATOM 1948 O O . ARG A 1 254 ? -20.626 -2.619 21.701 1.00 49.41 254 ARG A O 1
ATOM 1955 N N . TRP A 1 255 ? -19.202 -1.789 20.186 1.00 64.12 255 TRP A N 1
ATOM 1956 C CA . TRP A 1 255 ? -17.978 -2.249 20.850 1.00 64.12 255 TRP A CA 1
ATOM 1957 C C . TRP A 1 255 ? -17.062 -1.064 21.140 1.00 64.12 255 TRP A C 1
ATOM 1959 O O . TRP A 1 255 ? -17.018 -0.112 20.367 1.00 64.12 255 TRP A O 1
ATOM 1969 N N . ARG A 1 256 ? -16.327 -1.114 22.256 1.00 56.84 256 ARG A N 1
ATOM 1970 C CA . ARG A 1 256 ? -15.331 -0.095 22.617 1.00 56.84 256 ARG A CA 1
ATOM 1971 C C . ARG A 1 256 ? -13.925 -0.548 22.254 1.00 56.84 256 ARG A C 1
ATOM 1973 O O . ARG A 1 256 ? -13.605 -1.725 22.424 1.00 56.84 256 ARG A O 1
ATOM 1980 N N . LEU A 1 257 ? -13.119 0.396 21.778 1.00 50.47 257 LEU A N 1
ATOM 1981 C CA . LEU A 1 257 ? -11.698 0.211 21.503 1.00 50.47 257 LEU A CA 1
ATOM 1982 C C . LEU A 1 257 ? -10.907 0.137 22.817 1.00 50.47 257 LEU A C 1
ATOM 1984 O O . LEU A 1 257 ? -11.142 0.939 23.724 1.00 50.47 257 LEU A O 1
ATOM 1988 N N . CYS A 1 258 ? -9.978 -0.813 22.897 1.00 43.38 258 CYS A N 1
ATOM 1989 C CA . CYS A 1 258 ? -9.056 -1.029 24.012 1.00 43.38 258 CYS A CA 1
ATOM 1990 C C . CYS A 1 258 ? -7.604 -1.019 23.509 1.00 43.38 258 CYS A C 1
ATOM 1992 O O . CYS A 1 258 ? -7.317 -1.515 22.391 1.00 43.38 258 CYS A O 1
#

Mean predicted aligned error: 10.69 Å

Radius of gyration: 22.24 Å; Cα contacts (8 Å, |Δi|>4): 397; chains: 1; bounding box: 52×40×55 Å